Protein AF-A0A3R8MQJ1-F1 (afdb_monomer_lite)

Secondary structure (DSSP, 8-state):
--HHHHHHHHHHHHHHHHHHHT--TT-HHHHHHHHHHHHHHHHHHHHS-TTPPPPPEEEEEEEETTEEETTEE-HHHHHHHHHHHHHHHHHHHHHHHTTSTTPPPP-GGGEEEEEEEETTEEEEEEE---SS---SS--HHHHHHHHHHHHHHHHHS-STHHHHHHHTS-HHHHHHHHHHHHHHHHHTEEEEEEETTEEEE-S-HHHHHHHHHHHHHHHS--------S--SS--

Foldseek 3Di:
DAPVVLVVLVVLLVVLVVVLVVDDPVPVVSNVVSVVSNVVSVVVNVVDDPDDDHWWKKKKFKDFQQAPDLVAGPPVLQVQLVVLLLQLLQLLLQQVQVVDDPRDHDDSVQKDFDDFDSVRTTTMITGDDDPDRDPPDDDSSRVSLVLSLVLLQLLLDPDPVSLVSLVVGDPSSLVSVLSSLVSCLVSQMWIWMQTPNDIGIHPGSVSSVVSSVVSVVSPPPPPPDPPDPPDDPDD

Sequence (235 aa):
MSCEERLNLLSERALLQEMLAGLSADAWMSRLGFESRIRDIDEQLASMPENQPEPVRAILAFGGQPVVDESGMAADSGLKAMGCFVELVAAVGWSLASRAQGHPVWDPSQLLITGVVTEPFGFVMQERIPGSLPPEGESLVAMAMAHTQRLLEAVAGDSDTSAGVVSGFSPYVVEKLREFLSVLVGSGAVATLEYEGKHTGFESVVQVSRSLKRLTDLQMPREGSAVPLEARLSA

Radius of gyration: 25.35 Å; chains: 1; bounding box: 44×36×106 Å

Structure (mmCIF, N/CA/C/O backbone):
data_AF-A0A3R8MQJ1-F1
#
_entry.id   AF-A0A3R8MQJ1-F1
#
loop_
_atom_site.group_PDB
_atom_site.id
_atom_site.type_symbol
_atom_site.label_atom_id
_atom_site.label_alt_id
_atom_site.label_comp_id
_atom_site.label_asym_id
_atom_site.label_entity_id
_atom_site.label_seq_id
_atom_site.pdbx_PDB_ins_code
_atom_site.Cartn_x
_atom_site.Cartn_y
_atom_site.Cartn_z
_atom_site.occupancy
_atom_site.B_iso_or_equiv
_atom_site.auth_seq_id
_atom_site.auth_comp_id
_atom_site.auth_asym_id
_atom_site.auth_atom_id
_atom_site.pdbx_PDB_model_num
ATOM 1 N N . MET A 1 1 ? 12.912 7.750 -18.761 1.00 54.91 1 MET A N 1
ATOM 2 C CA . MET A 1 1 ? 12.579 6.593 -19.613 1.00 54.91 1 MET A CA 1
ATOM 3 C C . MET A 1 1 ? 12.446 5.374 -18.715 1.00 54.91 1 MET A C 1
ATOM 5 O O . MET A 1 1 ? 13.296 5.227 -17.842 1.00 54.91 1 MET A O 1
ATOM 9 N N . SER A 1 2 ? 11.358 4.609 -18.844 1.00 62.38 2 SER A N 1
ATOM 10 C CA . SER A 1 2 ? 10.889 3.595 -17.880 1.00 62.38 2 SER A CA 1
ATOM 11 C C . SER A 1 2 ? 11.581 2.226 -18.028 1.00 62.38 2 SER A C 1
ATOM 13 O O . SER A 1 2 ? 12.206 1.932 -19.047 1.00 62.38 2 SER A O 1
ATOM 15 N N . CYS A 1 3 ? 11.454 1.359 -17.013 1.00 68.25 3 CYS A N 1
ATOM 16 C CA . CYS A 1 3 ? 11.926 -0.035 -17.063 1.00 68.25 3 CYS A CA 1
ATOM 17 C C . CYS A 1 3 ? 11.259 -0.834 -18.205 1.00 68.25 3 CYS A C 1
ATOM 19 O O . CYS A 1 3 ? 11.912 -1.610 -18.901 1.00 68.25 3 CYS A O 1
ATOM 21 N N . GLU A 1 4 ? 9.976 -0.570 -18.461 1.00 72.00 4 GLU A N 1
ATOM 22 C CA . GLU A 1 4 ? 9.212 -1.164 -19.562 1.00 72.00 4 GLU A CA 1
ATOM 23 C C . GLU A 1 4 ? 9.776 -0.766 -20.937 1.00 72.00 4 GLU A C 1
ATOM 25 O O . GLU A 1 4 ? 9.954 -1.618 -21.806 1.00 72.00 4 GLU A O 1
ATOM 30 N N . GLU A 1 5 ? 10.159 0.503 -21.122 1.00 78.06 5 GLU A N 1
ATOM 31 C CA . GLU A 1 5 ? 10.830 0.964 -22.346 1.00 78.06 5 GLU A CA 1
ATOM 32 C C . GLU A 1 5 ? 12.169 0.243 -22.561 1.00 78.06 5 GLU A C 1
ATOM 34 O O . GLU A 1 5 ? 12.479 -0.160 -23.683 1.00 78.06 5 GLU A O 1
ATOM 39 N N . ARG A 1 6 ? 12.946 0.014 -21.492 1.00 80.31 6 ARG A N 1
ATOM 40 C CA . ARG A 1 6 ? 14.209 -0.739 -21.568 1.00 80.31 6 ARG A CA 1
ATOM 41 C C . ARG A 1 6 ? 13.980 -2.203 -21.960 1.00 80.31 6 ARG A C 1
ATOM 43 O O . ARG A 1 6 ? 14.704 -2.716 -22.810 1.00 80.31 6 ARG A O 1
ATOM 50 N N . LEU A 1 7 ? 12.976 -2.869 -21.384 1.00 81.38 7 LEU A N 1
ATOM 51 C CA . LEU A 1 7 ? 12.615 -4.254 -21.727 1.00 81.38 7 LEU A CA 1
ATOM 52 C C . LEU A 1 7 ? 12.152 -4.385 -23.183 1.00 81.38 7 LEU A C 1
ATOM 54 O O . LEU A 1 7 ? 12.547 -5.330 -23.872 1.00 81.38 7 LEU A O 1
ATOM 58 N N . ASN A 1 8 ? 11.377 -3.415 -23.669 1.00 86.75 8 ASN A N 1
ATOM 59 C CA . ASN A 1 8 ? 10.952 -3.362 -25.064 1.00 86.75 8 ASN A CA 1
ATOM 60 C C . ASN A 1 8 ? 12.149 -3.207 -26.010 1.00 86.75 8 ASN A C 1
ATOM 62 O O . ASN A 1 8 ? 12.257 -3.962 -26.973 1.00 86.75 8 ASN A O 1
ATOM 66 N N . LEU A 1 9 ? 13.091 -2.307 -25.701 1.00 91.12 9 LEU A N 1
ATOM 67 C CA . LEU A 1 9 ? 14.316 -2.123 -26.490 1.00 91.12 9 LEU A CA 1
ATOM 68 C C . LEU A 1 9 ? 15.207 -3.376 -26.497 1.00 91.12 9 LEU A C 1
ATOM 70 O O . LEU A 1 9 ? 15.737 -3.748 -27.543 1.00 91.12 9 LEU A O 1
ATOM 74 N N . LEU A 1 10 ? 15.352 -4.061 -25.358 1.00 88.75 10 LEU A N 1
ATOM 75 C CA . LEU A 1 10 ? 16.102 -5.321 -25.277 1.00 88.75 10 LEU A CA 1
ATOM 76 C C . LEU A 1 10 ? 15.443 -6.435 -26.102 1.00 88.75 10 LEU A C 1
ATOM 78 O O . LEU A 1 10 ? 16.138 -7.179 -26.795 1.00 88.75 10 LEU A O 1
ATOM 82 N N . SER A 1 11 ? 14.112 -6.518 -26.062 1.00 92.62 11 SER A N 1
ATOM 83 C CA . SER A 1 11 ? 13.335 -7.486 -26.844 1.00 92.62 11 SER A CA 1
ATOM 84 C C . SER A 1 11 ? 13.427 -7.199 -28.345 1.00 92.62 11 SER A C 1
ATOM 86 O O . SER A 1 11 ? 13.665 -8.111 -29.135 1.00 92.62 11 SER A O 1
ATOM 88 N N . GLU A 1 12 ? 13.316 -5.927 -28.743 1.00 95.38 12 GLU A N 1
ATOM 89 C CA . GLU A 1 12 ? 13.486 -5.492 -30.133 1.00 95.38 12 GLU A CA 1
ATOM 90 C C . GLU A 1 12 ? 14.895 -5.823 -30.644 1.00 95.38 12 GLU A C 1
ATOM 92 O O . GLU A 1 12 ? 15.048 -6.401 -31.719 1.00 95.38 12 GLU A O 1
ATOM 97 N N . ARG A 1 13 ? 15.934 -5.530 -29.852 1.00 94.94 13 ARG A N 1
ATOM 98 C CA . ARG A 1 13 ? 17.325 -5.854 -30.191 1.00 94.94 13 ARG A CA 1
ATOM 99 C C . ARG A 1 13 ? 17.534 -7.353 -30.392 1.00 94.94 13 ARG A C 1
ATOM 101 O O . ARG A 1 13 ? 18.178 -7.740 -31.365 1.00 94.94 13 ARG A O 1
ATOM 108 N N . ALA A 1 14 ? 16.996 -8.184 -29.499 1.00 93.44 14 ALA A N 1
ATOM 109 C CA . ALA A 1 14 ? 17.104 -9.638 -29.599 1.00 93.44 14 ALA A CA 1
ATOM 110 C C . ALA A 1 14 ? 16.437 -10.167 -30.880 1.00 93.44 14 ALA A C 1
ATOM 112 O O . ALA A 1 14 ? 17.050 -10.943 -31.614 1.00 93.44 14 ALA A O 1
ATOM 113 N N . LEU A 1 15 ? 15.234 -9.678 -31.196 1.00 95.25 15 LEU A N 1
ATOM 114 C CA . LEU A 1 15 ? 14.524 -10.026 -32.427 1.00 95.25 15 LEU A CA 1
ATOM 115 C C . LEU A 1 15 ? 15.321 -9.618 -33.674 1.00 95.25 15 LEU A C 1
ATOM 117 O O . LEU A 1 15 ? 15.486 -10.415 -34.594 1.00 95.25 15 LEU A O 1
ATOM 121 N N . LEU A 1 16 ? 15.855 -8.393 -33.708 1.00 94.69 16 LEU A N 1
ATOM 122 C CA . LEU A 1 16 ? 16.651 -7.912 -34.840 1.00 94.69 16 LEU A CA 1
ATOM 123 C C . LEU A 1 16 ? 17.935 -8.726 -35.025 1.00 94.69 16 LEU A C 1
ATOM 125 O O . LEU A 1 16 ? 18.311 -9.007 -36.160 1.00 94.69 16 LEU A O 1
ATOM 129 N N . GLN A 1 17 ? 18.586 -9.141 -33.936 1.00 94.56 17 GLN A N 1
ATOM 130 C CA . GLN A 1 17 ? 19.759 -10.018 -33.985 1.00 94.56 17 GLN A CA 1
ATOM 131 C C . GLN A 1 17 ? 19.419 -11.408 -34.538 1.00 94.56 17 GLN A C 1
ATOM 133 O O . GLN A 1 17 ? 20.171 -11.935 -35.360 1.00 94.56 17 GLN A O 1
ATOM 138 N N . GLU A 1 18 ? 18.278 -11.979 -34.146 1.00 94.75 18 GLU A N 1
ATOM 139 C CA . GLU A 1 18 ? 17.784 -13.251 -34.684 1.00 94.75 18 GLU A CA 1
ATOM 140 C C . GLU A 1 18 ? 17.470 -13.142 -36.183 1.00 94.75 18 GLU A C 1
ATOM 142 O O . GLU A 1 18 ? 17.933 -13.958 -36.985 1.00 94.75 18 GLU A O 1
ATOM 147 N N . MET A 1 19 ? 16.761 -12.085 -36.587 1.00 92.12 19 MET A N 1
ATOM 148 C CA . MET A 1 19 ? 16.469 -11.814 -37.995 1.00 92.12 19 MET A CA 1
ATOM 149 C C . MET A 1 19 ? 17.754 -11.677 -38.815 1.00 92.12 19 MET A C 1
ATOM 151 O O . MET A 1 19 ? 17.832 -12.210 -39.919 1.00 92.12 19 MET A O 1
ATOM 155 N N . LEU A 1 20 ? 18.777 -11.011 -38.270 1.00 92.69 20 LEU A N 1
ATOM 156 C CA . LEU A 1 20 ? 20.069 -10.819 -38.926 1.00 92.69 20 LEU A CA 1
ATOM 157 C C . LEU A 1 20 ? 20.834 -12.134 -39.107 1.00 92.69 20 LEU A C 1
ATOM 159 O O . LEU A 1 20 ? 21.437 -12.347 -40.160 1.00 92.69 20 LEU A O 1
ATOM 163 N N . ALA A 1 21 ? 20.763 -13.031 -38.120 1.00 91.81 21 ALA A N 1
ATOM 164 C CA . ALA A 1 21 ? 21.338 -14.371 -38.205 1.00 91.81 21 ALA A CA 1
ATOM 165 C C . ALA A 1 21 ? 20.651 -15.241 -39.275 1.00 91.81 21 ALA A C 1
ATOM 167 O O . ALA A 1 21 ? 21.303 -16.083 -39.891 1.00 91.81 21 ALA A O 1
ATOM 168 N N . GLY A 1 22 ? 19.357 -15.014 -39.526 1.00 88.94 22 GLY A N 1
ATOM 169 C CA . GLY A 1 22 ? 18.575 -15.706 -40.555 1.00 88.94 22 GLY A CA 1
ATOM 170 C C . GLY A 1 22 ? 18.697 -15.135 -41.975 1.00 88.94 22 GLY A C 1
ATOM 171 O O . GLY A 1 22 ? 18.150 -15.721 -42.912 1.00 88.94 22 GLY A O 1
ATOM 172 N N . LEU A 1 23 ? 19.386 -14.003 -42.175 1.00 90.38 23 LEU A N 1
ATOM 173 C CA . LEU A 1 23 ? 19.498 -13.374 -43.494 1.00 90.38 23 LEU A CA 1
ATOM 174 C C . LEU A 1 23 ? 20.458 -14.127 -44.426 1.00 90.38 23 LEU A C 1
ATOM 176 O O . LEU A 1 23 ? 21.608 -14.410 -44.089 1.00 90.38 23 LEU A O 1
ATOM 180 N N . SER A 1 24 ? 20.012 -14.333 -45.668 1.00 88.94 24 SER A N 1
ATOM 181 C CA . SER A 1 24 ? 20.888 -14.757 -46.766 1.00 88.94 24 SER A CA 1
ATOM 182 C C . SER A 1 24 ? 21.955 -13.697 -47.088 1.00 88.94 24 SER A C 1
ATOM 184 O O . SER A 1 24 ? 21.790 -12.510 -46.792 1.00 88.94 24 SER A O 1
ATOM 186 N N . ALA A 1 25 ? 23.055 -14.118 -47.719 1.00 78.94 25 ALA A N 1
ATOM 187 C CA . ALA A 1 25 ? 24.165 -13.230 -48.080 1.00 78.94 25 ALA A CA 1
ATOM 188 C C . ALA A 1 25 ? 23.754 -12.098 -49.044 1.00 78.94 25 ALA A C 1
ATOM 190 O O . ALA A 1 25 ? 24.332 -11.013 -49.003 1.00 78.94 25 ALA A O 1
ATOM 191 N N . ASP A 1 26 ? 22.718 -12.324 -49.853 1.00 87.06 26 ASP A N 1
ATOM 192 C CA . ASP A 1 26 ? 22.281 -11.401 -50.904 1.00 87.06 26 ASP A CA 1
ATOM 193 C C . ASP A 1 26 ? 21.372 -10.280 -50.362 1.00 87.06 26 ASP A C 1
ATOM 195 O O . ASP A 1 26 ? 21.155 -9.260 -51.020 1.00 87.06 26 ASP A O 1
ATOM 199 N N . ALA A 1 27 ? 20.874 -10.422 -49.128 1.00 89.12 27 ALA A N 1
ATOM 200 C CA . ALA A 1 27 ? 19.993 -9.466 -48.456 1.00 89.12 27 ALA A CA 1
ATOM 201 C C . ALA A 1 27 ? 20.763 -8.304 -47.791 1.00 89.12 27 ALA A C 1
ATOM 203 O O . ALA A 1 27 ? 20.506 -7.931 -46.642 1.00 89.12 27 ALA A O 1
ATOM 204 N N . TRP A 1 28 ? 21.724 -7.720 -48.511 1.00 85.69 28 TRP A N 1
ATOM 205 C CA . TRP A 1 28 ? 22.644 -6.707 -47.980 1.00 85.69 28 TRP A CA 1
ATOM 206 C C . TRP A 1 28 ? 21.934 -5.432 -47.488 1.00 85.69 28 TRP A C 1
ATOM 208 O O . TRP A 1 28 ? 22.341 -4.860 -46.480 1.00 85.69 28 TRP A O 1
ATOM 218 N N . MET A 1 29 ? 20.840 -5.014 -48.141 1.00 86.44 29 MET A N 1
ATOM 219 C CA . MET A 1 29 ? 20.045 -3.849 -47.715 1.00 86.44 29 MET A CA 1
ATOM 220 C C . MET A 1 29 ? 19.332 -4.093 -46.381 1.00 86.44 29 MET A C 1
ATOM 222 O O . MET A 1 29 ? 19.349 -3.231 -45.506 1.00 86.44 29 MET A O 1
ATOM 226 N N . SER A 1 30 ? 18.737 -5.277 -46.201 1.00 88.19 30 SER A N 1
ATOM 227 C CA . SER A 1 30 ? 18.075 -5.660 -44.948 1.00 88.19 30 SER A CA 1
ATOM 228 C C . SER A 1 30 ? 19.077 -5.762 -43.804 1.00 88.19 30 SER A C 1
ATOM 230 O O . SER A 1 30 ? 18.807 -5.274 -42.711 1.00 88.19 30 SER A O 1
ATOM 232 N N . ARG A 1 31 ? 20.264 -6.320 -44.078 1.00 92.00 31 ARG A N 1
ATOM 233 C CA . ARG A 1 31 ? 21.368 -6.377 -43.114 1.00 92.00 31 ARG A CA 1
ATOM 234 C C . ARG A 1 31 ? 21.772 -4.981 -42.645 1.00 92.00 31 ARG A C 1
ATOM 236 O O . ARG A 1 31 ? 21.779 -4.735 -41.446 1.00 92.00 31 ARG A O 1
ATOM 243 N N . LEU A 1 32 ? 22.026 -4.061 -43.580 1.00 91.00 32 LEU A N 1
ATOM 244 C CA . LEU A 1 32 ? 22.405 -2.683 -43.258 1.00 91.00 32 LEU A CA 1
ATOM 245 C C . LEU A 1 32 ? 21.331 -1.971 -42.416 1.00 91.00 32 LEU A C 1
ATOM 247 O O . LEU A 1 32 ? 21.660 -1.255 -41.471 1.00 91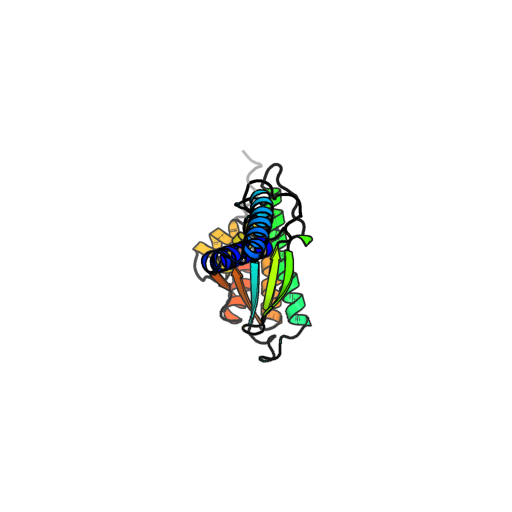.00 32 LEU A O 1
ATOM 251 N N . GLY A 1 33 ? 20.051 -2.189 -42.735 1.00 93.19 33 GLY A N 1
ATOM 252 C CA . GLY A 1 33 ? 18.929 -1.638 -41.973 1.00 93.19 33 GLY A CA 1
ATOM 253 C C . GLY A 1 33 ? 18.864 -2.167 -40.537 1.00 93.19 33 GLY A C 1
ATOM 254 O O . GLY A 1 33 ? 18.758 -1.376 -39.599 1.00 93.19 33 GLY A O 1
ATOM 255 N N . PHE A 1 34 ? 18.980 -3.485 -40.351 1.00 93.94 34 PHE A N 1
ATOM 256 C CA . PHE A 1 34 ? 18.963 -4.101 -39.020 1.00 93.94 34 PHE A CA 1
ATOM 257 C C . PHE A 1 34 ? 20.182 -3.702 -38.183 1.00 93.94 34 PHE A C 1
ATOM 259 O O . PHE A 1 34 ? 20.016 -3.348 -37.021 1.00 93.94 34 PHE A O 1
ATOM 266 N N . GLU A 1 35 ? 21.384 -3.669 -38.766 1.00 94.12 35 GLU A N 1
ATOM 267 C CA . GLU A 1 35 ? 22.597 -3.197 -38.078 1.00 94.12 35 GLU A CA 1
ATOM 268 C C . GLU A 1 35 ? 22.471 -1.732 -37.649 1.00 94.12 35 GLU A C 1
ATOM 270 O O . GLU A 1 35 ? 22.876 -1.375 -36.543 1.00 94.12 35 GLU A O 1
ATOM 275 N N . SER A 1 36 ? 21.883 -0.876 -38.495 1.00 95.69 36 SER A N 1
ATOM 276 C CA . SER A 1 36 ? 21.640 0.522 -38.132 1.00 95.69 36 SER A CA 1
ATOM 277 C C . SER A 1 36 ? 20.687 0.633 -36.951 1.00 95.69 36 SER A C 1
ATOM 279 O O . SER A 1 36 ? 21.007 1.318 -35.987 1.00 95.69 36 S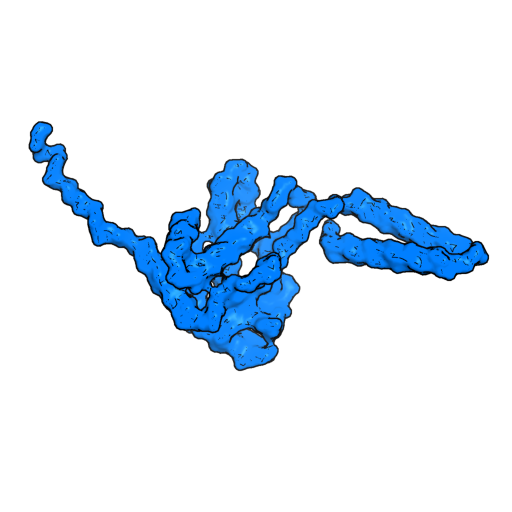ER A O 1
ATOM 281 N N . ARG A 1 37 ? 19.559 -0.085 -36.984 1.00 96.12 37 ARG A N 1
ATOM 282 C CA . ARG A 1 37 ? 18.587 -0.048 -35.888 1.00 96.12 37 ARG A CA 1
ATOM 283 C C . ARG A 1 37 ? 19.163 -0.615 -34.591 1.00 96.12 37 ARG A C 1
ATOM 285 O O . ARG A 1 37 ? 18.906 -0.057 -33.531 1.00 96.12 37 ARG A O 1
ATOM 292 N N . ILE A 1 38 ? 19.966 -1.679 -34.664 1.00 95.62 38 ILE A N 1
ATOM 293 C CA . ILE A 1 38 ? 20.667 -2.231 -33.497 1.00 95.62 38 ILE A CA 1
ATOM 294 C C . ILE A 1 38 ? 21.608 -1.185 -32.892 1.00 95.62 38 ILE A C 1
ATOM 296 O O . ILE A 1 38 ? 21.594 -1.023 -31.678 1.00 95.62 38 ILE A O 1
ATOM 300 N N . ARG A 1 39 ? 22.363 -0.431 -33.707 1.00 95.75 39 ARG A N 1
ATOM 301 C CA . ARG A 1 39 ? 23.199 0.671 -33.198 1.00 95.75 39 ARG A CA 1
ATOM 302 C C . ARG A 1 39 ? 22.374 1.759 -32.518 1.00 95.75 39 ARG A C 1
ATOM 304 O O . ARG A 1 39 ? 22.728 2.159 -31.417 1.00 95.75 39 ARG A O 1
ATOM 311 N N . ASP A 1 40 ? 21.264 2.181 -33.121 1.00 94.31 40 ASP A N 1
ATOM 312 C CA . ASP A 1 40 ? 20.386 3.192 -32.519 1.00 94.31 40 ASP A CA 1
ATOM 313 C C . ASP A 1 40 ? 19.820 2.712 -31.170 1.00 94.31 40 ASP A C 1
ATOM 315 O O . ASP A 1 40 ? 19.664 3.500 -30.235 1.00 94.31 40 ASP A O 1
ATOM 319 N N . ILE A 1 41 ? 19.482 1.422 -31.064 1.00 93.12 41 ILE A N 1
ATOM 320 C CA . ILE A 1 41 ? 19.021 0.805 -29.814 1.00 93.12 41 ILE A CA 1
ATOM 321 C C . ILE A 1 41 ? 20.166 0.721 -28.800 1.00 93.12 41 ILE A C 1
ATOM 323 O O . ILE A 1 41 ? 19.950 1.036 -27.635 1.00 93.12 41 ILE A O 1
ATOM 327 N N . ASP A 1 42 ? 21.373 0.335 -29.217 1.00 91.56 42 ASP A N 1
ATOM 328 C CA . ASP A 1 42 ? 22.549 0.265 -28.344 1.00 91.56 42 ASP A CA 1
ATOM 329 C C . ASP A 1 42 ? 22.907 1.652 -27.780 1.00 91.56 42 ASP A C 1
ATOM 331 O O . ASP A 1 42 ? 23.182 1.774 -26.588 1.00 91.56 42 ASP A O 1
ATOM 335 N N . GLU A 1 43 ? 22.827 2.713 -28.588 1.00 91.38 43 GLU A N 1
ATOM 336 C CA . GLU A 1 43 ? 23.015 4.099 -28.136 1.00 91.38 43 GLU A CA 1
ATOM 337 C C . GLU A 1 43 ? 21.934 4.526 -27.131 1.00 91.38 43 GLU A C 1
ATOM 339 O O . GLU A 1 43 ? 22.243 5.113 -26.090 1.00 91.38 43 GLU A O 1
ATOM 344 N N . GLN A 1 44 ? 20.669 4.173 -27.387 1.00 87.56 44 GLN A N 1
ATOM 345 C CA . GLN A 1 44 ? 19.571 4.419 -26.448 1.00 87.56 44 GLN A CA 1
ATOM 346 C C . GLN A 1 44 ? 19.774 3.662 -25.130 1.00 87.56 44 GLN A C 1
ATOM 348 O O . GLN A 1 44 ? 19.676 4.263 -24.061 1.00 87.56 44 GLN A O 1
ATOM 353 N N . LEU A 1 45 ? 20.123 2.375 -25.185 1.00 83.88 45 LEU A N 1
ATOM 354 C CA . LEU A 1 45 ? 20.377 1.540 -24.010 1.00 83.88 45 LEU A CA 1
ATOM 355 C C . LEU A 1 45 ? 21.608 1.995 -23.216 1.00 83.88 45 LEU A C 1
ATOM 357 O O . LEU A 1 45 ? 21.590 1.883 -21.992 1.00 83.88 45 LEU A O 1
ATOM 361 N N . ALA A 1 46 ? 22.641 2.524 -23.880 1.00 82.56 46 ALA A N 1
ATOM 362 C CA . ALA A 1 46 ? 23.831 3.091 -23.243 1.00 82.56 46 ALA A CA 1
ATOM 363 C C . ALA A 1 46 ? 23.556 4.451 -22.580 1.00 82.56 46 ALA A C 1
ATOM 365 O O . ALA A 1 46 ? 24.179 4.793 -21.577 1.00 82.56 46 ALA A O 1
ATOM 366 N N . SER A 1 47 ? 22.604 5.223 -23.114 1.00 79.19 47 SER A N 1
ATOM 367 C CA . SER A 1 47 ? 22.114 6.455 -22.480 1.00 79.19 47 SER A CA 1
ATOM 368 C C . SER A 1 47 ? 21.168 6.191 -21.299 1.00 79.19 47 SER A C 1
ATOM 370 O O . SER A 1 47 ? 20.895 7.093 -20.504 1.00 79.19 47 SER A O 1
ATOM 372 N N . MET A 1 48 ? 20.675 4.955 -21.162 1.00 71.44 48 MET A N 1
ATOM 373 C CA . MET A 1 48 ? 19.857 4.525 -20.036 1.00 71.44 48 MET A CA 1
ATOM 374 C C . MET A 1 48 ? 20.747 4.065 -18.871 1.00 71.44 48 MET A C 1
ATOM 376 O O . MET A 1 48 ? 21.581 3.180 -19.061 1.00 71.44 48 MET A O 1
ATOM 380 N N . PRO A 1 49 ? 20.538 4.574 -17.643 1.00 61.44 49 PRO A N 1
ATOM 381 C CA . PRO A 1 49 ? 21.210 4.031 -16.471 1.00 61.44 49 PRO A CA 1
ATOM 382 C C . PRO A 1 49 ? 20.865 2.542 -16.317 1.00 61.44 49 PRO A C 1
ATOM 384 O O . PRO A 1 49 ? 19.691 2.180 -16.261 1.00 61.44 49 PRO A O 1
ATOM 387 N N . GLU A 1 50 ? 21.891 1.687 -16.261 1.00 55.53 50 GLU A N 1
ATOM 388 C CA . GLU A 1 50 ? 21.770 0.222 -16.146 1.00 55.53 50 GLU A CA 1
ATOM 389 C C . GLU A 1 50 ? 21.022 -0.234 -14.885 1.00 55.53 50 GLU A C 1
ATOM 391 O O . GLU A 1 50 ? 20.426 -1.306 -14.889 1.00 55.53 50 GLU A O 1
ATOM 396 N N . ASN A 1 51 ? 21.002 0.609 -13.850 1.00 52.59 51 ASN A N 1
ATOM 397 C CA . ASN A 1 51 ? 20.389 0.351 -12.551 1.00 52.59 51 ASN A CA 1
ATOM 398 C C . ASN A 1 51 ? 19.392 1.460 -12.204 1.00 52.59 51 ASN A C 1
ATOM 400 O O . ASN A 1 51 ? 19.607 2.224 -11.263 1.00 52.59 51 ASN A O 1
ATOM 404 N N . GLN A 1 52 ? 18.311 1.590 -12.972 1.00 53.34 52 GLN A N 1
ATOM 405 C CA . GLN A 1 52 ? 17.151 2.281 -12.415 1.00 53.34 52 GLN A CA 1
ATOM 406 C C . GLN A 1 52 ? 16.521 1.339 -11.387 1.00 53.34 52 GLN A C 1
ATOM 408 O O . GLN A 1 52 ? 16.158 0.224 -11.772 1.00 53.34 52 GLN A O 1
ATOM 413 N N . PRO A 1 53 ? 16.420 1.733 -10.104 1.00 56.25 53 PRO A N 1
ATOM 414 C CA . PRO A 1 53 ? 15.646 0.955 -9.152 1.00 56.25 53 PRO A CA 1
ATOM 415 C C . PRO A 1 53 ? 14.238 0.782 -9.719 1.00 56.25 53 PRO A C 1
ATOM 417 O O . PRO A 1 53 ? 13.663 1.720 -10.282 1.00 56.25 53 PRO A O 1
ATOM 420 N N . GLU A 1 54 ? 13.724 -0.442 -9.641 1.00 63.00 54 GLU A N 1
ATOM 421 C CA . GLU A 1 54 ? 12.375 -0.726 -10.102 1.00 63.00 54 GLU A CA 1
ATOM 422 C C . GLU A 1 54 ? 11.410 0.178 -9.316 1.00 63.00 54 GLU A C 1
ATOM 424 O O . GLU A 1 54 ? 11.532 0.259 -8.089 1.00 63.00 54 GLU A O 1
ATOM 429 N N . PRO A 1 55 ? 10.507 0.921 -9.988 1.00 71.31 55 PRO A N 1
ATOM 430 C CA . PRO A 1 55 ? 9.549 1.757 -9.280 1.00 71.31 55 PRO A CA 1
ATOM 431 C C . PRO A 1 55 ? 8.779 0.898 -8.291 1.00 71.31 55 PRO A C 1
ATOM 433 O O . PRO A 1 55 ? 8.354 -0.208 -8.637 1.00 71.31 55 PRO A O 1
ATOM 436 N N . VAL A 1 56 ? 8.530 1.435 -7.095 1.00 84.25 56 VAL A N 1
ATOM 437 C CA . VAL A 1 56 ? 7.633 0.785 -6.135 1.00 84.25 56 VAL A CA 1
ATOM 438 C C . VAL A 1 56 ? 6.349 0.421 -6.855 1.00 84.25 56 VAL A C 1
ATOM 440 O O . VAL A 1 56 ? 5.688 1.287 -7.426 1.00 84.25 56 VAL A O 1
ATOM 443 N N . ARG A 1 57 ? 5.988 -0.858 -6.803 1.00 90.62 57 ARG A N 1
ATOM 444 C CA . ARG A 1 57 ? 4.696 -1.362 -7.248 1.00 90.62 57 ARG A CA 1
ATOM 445 C C . ARG A 1 57 ? 4.076 -2.138 -6.102 1.00 90.62 57 ARG A C 1
ATOM 447 O O . ARG A 1 57 ? 4.657 -3.106 -5.623 1.00 90.62 57 ARG A O 1
ATOM 454 N N . ALA A 1 58 ? 2.895 -1.712 -5.679 1.00 92.94 58 ALA A N 1
ATOM 455 C CA . ALA A 1 58 ? 2.154 -2.352 -4.605 1.00 92.94 58 ALA A CA 1
ATOM 456 C C . ALA A 1 58 ? 0.693 -2.544 -5.008 1.00 92.94 58 ALA A C 1
ATOM 458 O O . ALA A 1 58 ? 0.133 -1.734 -5.748 1.00 92.94 58 ALA A O 1
ATOM 459 N N . ILE A 1 59 ? 0.068 -3.604 -4.505 1.00 94.75 59 ILE A N 1
ATOM 460 C CA . ILE A 1 59 ? -1.364 -3.845 -4.676 1.00 94.75 59 ILE A CA 1
ATOM 461 C C . ILE A 1 59 ? -2.004 -3.821 -3.297 1.00 94.75 59 ILE A C 1
ATOM 463 O O . ILE A 1 59 ? -1.599 -4.566 -2.409 1.00 94.75 59 ILE A O 1
ATOM 467 N N . LEU A 1 60 ? -3.010 -2.968 -3.114 1.00 95.44 60 LEU A N 1
ATOM 468 C CA . LEU A 1 60 ? -3.876 -3.027 -1.942 1.00 95.44 60 LEU A CA 1
ATOM 469 C C . LEU A 1 60 ? -5.178 -3.709 -2.346 1.00 95.44 60 LEU A C 1
ATOM 471 O O . LEU A 1 60 ? -6.013 -3.111 -3.028 1.00 95.44 60 LEU A O 1
ATOM 475 N N . ALA A 1 61 ? -5.315 -4.963 -1.938 1.00 93.81 61 ALA A N 1
ATOM 476 C CA . ALA A 1 61 ? -6.496 -5.776 -2.155 1.00 93.81 61 ALA A CA 1
ATOM 477 C C . ALA A 1 61 ? -7.439 -5.700 -0.954 1.00 93.81 61 ALA A C 1
ATOM 479 O O . ALA A 1 61 ? -7.002 -5.620 0.196 1.00 93.81 61 ALA A O 1
ATOM 480 N N . PHE A 1 62 ? -8.734 -5.763 -1.231 1.00 92.94 62 PHE A N 1
ATOM 481 C CA . PHE A 1 62 ? -9.799 -5.745 -0.245 1.00 92.94 62 PHE A CA 1
ATOM 482 C C . PHE A 1 62 ? -10.617 -7.031 -0.311 1.00 92.94 62 PHE A C 1
ATOM 484 O O . PHE A 1 62 ? -10.799 -7.633 -1.367 1.00 92.94 62 PHE A O 1
ATOM 491 N N . GLY A 1 63 ? -11.139 -7.427 0.843 1.00 89.19 63 GLY A N 1
ATOM 492 C CA . GLY A 1 63 ? -12.092 -8.521 0.977 1.00 89.19 63 GLY A CA 1
ATOM 493 C C . GLY A 1 63 ? -13.178 -8.189 1.995 1.00 89.19 63 GLY A C 1
ATOM 494 O O . GLY A 1 63 ? -13.123 -7.163 2.677 1.00 89.19 63 GLY A O 1
ATOM 495 N N . GLY A 1 64 ? -14.154 -9.083 2.133 1.00 87.12 64 GLY A N 1
ATOM 496 C CA . GLY A 1 64 ? -15.280 -8.914 3.052 1.00 87.12 64 GLY A CA 1
ATOM 497 C C . GLY A 1 64 ? -16.451 -8.152 2.431 1.00 87.12 64 GLY A C 1
ATOM 498 O O . GLY A 1 64 ? -16.625 -8.149 1.219 1.00 87.12 64 GLY A O 1
ATOM 499 N N . GLN A 1 65 ? -17.252 -7.502 3.278 1.00 83.69 65 GLN A N 1
ATOM 500 C CA . GLN A 1 65 ? -18.518 -6.864 2.894 1.00 83.69 65 GLN A CA 1
ATOM 501 C C . GLN A 1 65 ? -18.447 -5.788 1.796 1.00 83.69 65 GLN A C 1
ATOM 503 O O . GLN A 1 65 ? -19.412 -5.705 1.038 1.00 83.69 65 GLN A O 1
ATOM 508 N N . PRO A 1 66 ? -17.397 -4.945 1.668 1.00 82.62 66 PRO A N 1
ATOM 509 C CA . PRO A 1 66 ? -17.418 -3.923 0.623 1.00 82.62 66 PRO A CA 1
ATOM 510 C C . PRO A 1 66 ? -17.258 -4.519 -0.779 1.00 82.62 66 PRO A C 1
ATOM 512 O O . PRO A 1 66 ? -17.606 -3.849 -1.748 1.00 82.62 66 PRO A O 1
ATOM 515 N N . VAL A 1 67 ? -16.741 -5.746 -0.902 1.00 81.69 67 VAL A N 1
ATOM 516 C CA . VAL A 1 67 ? -16.679 -6.473 -2.173 1.00 81.69 67 VAL A CA 1
ATOM 517 C C . VAL A 1 67 ? -18.044 -7.120 -2.389 1.00 81.69 67 VAL A C 1
ATOM 519 O O . VAL A 1 67 ? -18.439 -8.009 -1.638 1.00 81.69 67 VAL A O 1
ATOM 522 N N . VAL A 1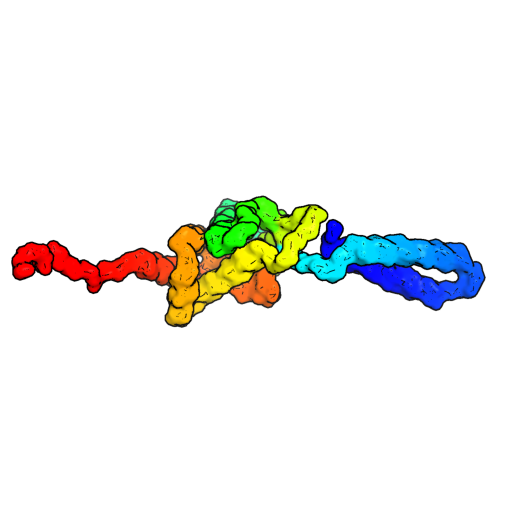 68 ? -18.794 -6.612 -3.368 1.00 75.00 68 VAL A N 1
ATOM 523 C CA . VAL A 1 68 ? -20.194 -7.001 -3.594 1.00 75.00 68 VAL A CA 1
ATOM 524 C C . VAL A 1 68 ? -20.263 -8.357 -4.302 1.00 75.00 68 VAL A C 1
ATOM 526 O O . VAL A 1 68 ? -21.109 -9.182 -3.963 1.00 75.00 68 VAL A O 1
ATOM 529 N N . ASP A 1 69 ? -19.357 -8.581 -5.254 1.00 69.00 69 ASP A N 1
ATOM 530 C CA . ASP A 1 69 ? -19.192 -9.786 -6.072 1.00 69.00 69 ASP A CA 1
ATOM 531 C C . ASP A 1 69 ? -17.907 -9.665 -6.932 1.00 69.00 69 ASP A C 1
ATOM 533 O O . ASP A 1 69 ? -17.087 -8.768 -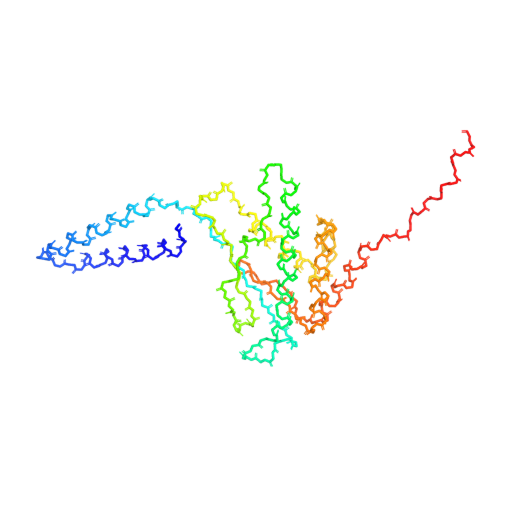6.723 1.00 69.00 69 ASP A O 1
ATOM 537 N N . GLU A 1 70 ? -17.735 -10.547 -7.924 1.00 67.81 70 GLU A N 1
ATOM 538 C CA . GLU A 1 70 ? -16.661 -10.469 -8.934 1.00 67.81 70 GLU A CA 1
ATOM 539 C C . GLU A 1 70 ? -16.737 -9.198 -9.809 1.00 67.81 70 GLU A C 1
ATOM 541 O O . GLU A 1 70 ? -15.774 -8.853 -10.496 1.00 67.81 70 GLU A O 1
ATOM 546 N N . SER A 1 71 ? -17.869 -8.485 -9.789 1.00 70.56 71 SER A N 1
ATOM 547 C CA . SER A 1 71 ? -18.111 -7.288 -10.595 1.00 70.56 71 SER A CA 1
ATOM 548 C C . SER A 1 71 ? -17.520 -6.030 -9.959 1.00 70.56 71 SER A C 1
ATOM 550 O O . SER A 1 71 ? -17.227 -5.072 -10.681 1.00 70.56 71 SER A O 1
ATOM 552 N N . GLY A 1 72 ? -17.337 -5.993 -8.631 1.00 79.56 72 GLY A N 1
ATOM 553 C CA . GLY A 1 72 ? -16.622 -4.888 -8.002 1.00 79.56 72 GLY A CA 1
ATOM 554 C C . GLY A 1 72 ? -16.813 -4.660 -6.503 1.00 79.56 72 GLY A C 1
ATOM 555 O O . GLY A 1 72 ? -17.385 -5.456 -5.758 1.00 79.56 72 GLY A O 1
ATOM 556 N N . MET A 1 73 ? -16.312 -3.504 -6.063 1.00 86.00 73 MET A N 1
ATOM 557 C CA . MET A 1 73 ? -16.380 -3.024 -4.683 1.00 86.00 73 MET A CA 1
ATOM 558 C C . MET A 1 73 ? -17.242 -1.762 -4.574 1.00 86.00 73 MET A C 1
ATOM 560 O O . MET A 1 73 ? -17.236 -0.907 -5.462 1.00 86.00 73 MET A O 1
ATOM 564 N N . ALA A 1 74 ? -17.934 -1.609 -3.444 1.00 88.75 74 ALA A N 1
ATOM 565 C CA . ALA A 1 74 ? -18.620 -0.379 -3.072 1.00 88.75 74 ALA A CA 1
ATOM 566 C C . ALA A 1 74 ? -17.644 0.814 -3.095 1.00 88.75 74 ALA A C 1
ATOM 568 O O . ALA A 1 74 ? -16.652 0.852 -2.360 1.00 88.75 74 ALA A O 1
ATOM 569 N N . ALA A 1 75 ? -17.917 1.784 -3.972 1.00 86.38 75 ALA A N 1
ATOM 570 C CA . ALA A 1 75 ? -16.982 2.863 -4.289 1.00 86.38 75 ALA A CA 1
ATOM 571 C C . ALA A 1 75 ? -16.652 3.749 -3.080 1.00 86.38 75 ALA A C 1
ATOM 573 O O . ALA A 1 75 ? -15.506 4.152 -2.901 1.00 86.38 75 ALA A O 1
ATOM 574 N N . ASP A 1 76 ? -17.636 4.030 -2.230 1.00 88.31 76 ASP A N 1
ATOM 575 C CA . ASP A 1 76 ? -17.468 4.828 -1.018 1.00 88.31 76 ASP A CA 1
ATOM 576 C C . ASP A 1 76 ? -16.510 4.164 -0.020 1.00 88.31 76 ASP A C 1
ATOM 578 O O . ASP A 1 76 ? -15.576 4.796 0.476 1.00 88.31 76 ASP A O 1
ATOM 582 N N . SER A 1 77 ? -16.698 2.868 0.219 1.00 87.00 77 SER A N 1
ATOM 583 C CA . SER A 1 77 ? -15.881 2.058 1.116 1.00 87.00 77 SER A CA 1
ATOM 584 C C . SER A 1 77 ? -14.466 1.909 0.570 1.00 87.00 77 SER A C 1
ATOM 586 O O . SER A 1 77 ? -13.494 2.109 1.300 1.00 87.00 77 SER A O 1
ATOM 588 N N . GLY A 1 78 ? -14.353 1.630 -0.728 1.00 88.00 78 GLY A N 1
ATOM 589 C CA . GLY A 1 78 ? -13.084 1.461 -1.412 1.00 88.00 78 GLY A CA 1
ATOM 590 C C . GLY A 1 78 ? -12.215 2.705 -1.432 1.00 88.00 78 GLY A C 1
ATOM 591 O O . GLY A 1 78 ? -11.054 2.660 -1.029 1.00 88.00 78 GLY A O 1
ATOM 592 N N . LEU A 1 79 ? -12.786 3.828 -1.868 1.00 90.06 79 LEU A N 1
ATOM 593 C CA . LEU A 1 79 ? -12.075 5.103 -1.928 1.00 90.06 79 LEU A CA 1
ATOM 594 C C . LEU A 1 79 ? -11.689 5.592 -0.532 1.00 90.06 79 LEU A C 1
ATOM 596 O O . LEU A 1 79 ? -10.586 6.103 -0.352 1.00 90.06 79 LEU A O 1
ATOM 600 N N . LYS A 1 80 ? -12.556 5.398 0.470 1.00 93.44 80 LYS A N 1
ATOM 601 C CA . LYS A 1 80 ? -12.253 5.768 1.855 1.00 93.44 80 LYS A CA 1
ATOM 602 C C . LYS A 1 80 ? -11.117 4.927 2.434 1.00 93.44 80 LYS A C 1
ATOM 604 O O . LYS A 1 80 ? -10.193 5.482 3.021 1.00 93.44 80 LYS A O 1
ATOM 609 N N . ALA A 1 81 ? -11.166 3.606 2.262 1.00 93.38 81 ALA A N 1
ATOM 610 C CA . ALA A 1 81 ? -10.125 2.712 2.760 1.00 93.38 81 ALA A CA 1
ATOM 611 C C . ALA A 1 81 ? -8.782 2.966 2.061 1.00 93.38 81 ALA A C 1
ATOM 613 O O . ALA A 1 81 ? -7.752 3.047 2.730 1.00 93.38 81 ALA A O 1
ATOM 614 N N . MET A 1 82 ? -8.801 3.174 0.740 1.00 92.75 82 MET A N 1
ATOM 615 C CA . MET A 1 82 ? -7.621 3.575 -0.026 1.00 92.75 82 MET A CA 1
ATOM 616 C C . MET A 1 82 ? -7.057 4.917 0.459 1.00 92.75 82 MET A C 1
ATOM 618 O O . MET A 1 82 ? -5.860 5.020 0.709 1.00 92.75 82 MET A O 1
ATOM 622 N N . GLY A 1 83 ? -7.903 5.931 0.654 1.00 93.06 83 GLY A N 1
ATOM 623 C CA . GLY A 1 83 ? -7.477 7.235 1.167 1.00 93.06 83 GLY A CA 1
ATOM 624 C C . GLY A 1 83 ? -6.760 7.122 2.513 1.00 93.06 83 GLY A C 1
ATOM 625 O O . GLY A 1 83 ? -5.637 7.599 2.653 1.00 93.06 83 GLY A O 1
ATOM 626 N N . CYS A 1 84 ? -7.349 6.401 3.474 1.00 95.12 84 CYS A N 1
ATOM 627 C CA . CYS A 1 84 ? -6.711 6.157 4.770 1.00 95.12 84 CYS A CA 1
ATOM 628 C C . CYS A 1 84 ? -5.397 5.368 4.651 1.00 95.12 84 CYS A C 1
ATOM 630 O O . CYS A 1 84 ? -4.462 5.625 5.408 1.00 95.12 84 CYS A O 1
ATOM 632 N N . PHE A 1 85 ? -5.298 4.428 3.707 1.00 95.50 85 PHE A N 1
ATOM 633 C CA . PHE A 1 85 ? -4.050 3.709 3.459 1.00 95.50 85 PHE A CA 1
ATOM 634 C C . PHE A 1 85 ? -2.954 4.632 2.909 1.00 95.50 85 PHE A C 1
ATOM 636 O O . PHE A 1 85 ? -1.834 4.622 3.416 1.00 95.50 85 PHE A O 1
ATOM 643 N N . VAL A 1 86 ? -3.266 5.472 1.918 1.00 93.56 86 VAL A N 1
ATOM 644 C CA . VAL A 1 86 ? -2.310 6.447 1.365 1.00 93.56 86 VAL A CA 1
ATOM 645 C C . VAL A 1 86 ? -1.858 7.435 2.441 1.00 93.56 86 VAL A C 1
ATOM 647 O O . VAL A 1 86 ? -0.669 7.737 2.536 1.00 93.56 86 VAL A O 1
ATOM 650 N N . GLU A 1 87 ? -2.769 7.891 3.305 1.00 93.69 87 GLU A N 1
ATOM 651 C CA . GLU A 1 87 ? -2.425 8.735 4.455 1.00 93.69 87 GLU A CA 1
ATOM 652 C C . GLU A 1 87 ? -1.503 8.028 5.458 1.00 93.69 87 GLU A C 1
ATOM 654 O O . GLU A 1 87 ? -0.595 8.662 6.000 1.00 93.69 87 GLU A O 1
ATOM 659 N N . LEU A 1 88 ? -1.691 6.725 5.686 1.00 95.38 88 LEU A N 1
ATOM 660 C CA . LEU A 1 88 ? -0.802 5.919 6.523 1.00 95.38 88 LEU A CA 1
ATOM 661 C C . LEU A 1 88 ? 0.601 5.804 5.912 1.00 95.38 88 LEU A C 1
ATOM 663 O O . LEU A 1 88 ? 1.583 6.071 6.606 1.00 95.38 88 LEU A O 1
ATOM 667 N N . VAL A 1 89 ? 0.711 5.462 4.623 1.00 93.69 89 VAL A N 1
ATOM 668 C CA . VAL A 1 89 ? 2.012 5.407 3.929 1.00 93.69 89 VAL A CA 1
ATOM 669 C C . VAL A 1 89 ? 2.698 6.770 3.999 1.00 93.69 89 VAL A C 1
ATOM 671 O O . VAL A 1 89 ? 3.886 6.853 4.308 1.00 93.69 89 VAL A O 1
ATOM 674 N N . ALA A 1 90 ? 1.943 7.850 3.797 1.00 91.19 90 ALA A N 1
ATOM 675 C CA . ALA A 1 90 ? 2.465 9.201 3.897 1.00 91.19 90 ALA A CA 1
ATOM 676 C C . ALA A 1 90 ? 2.936 9.542 5.321 1.00 91.19 90 ALA A C 1
ATOM 678 O O . ALA A 1 90 ? 4.022 10.091 5.486 1.00 91.19 90 ALA A O 1
ATOM 679 N N . ALA A 1 91 ? 2.192 9.155 6.365 1.00 91.94 91 ALA A N 1
ATOM 680 C CA . ALA A 1 91 ? 2.614 9.289 7.764 1.00 91.94 91 ALA A CA 1
ATOM 681 C C . ALA A 1 91 ? 3.948 8.598 8.045 1.00 91.94 91 ALA A C 1
ATOM 683 O O . ALA A 1 91 ? 4.822 9.179 8.698 1.00 91.94 91 ALA A O 1
ATOM 684 N N . VAL A 1 92 ? 4.127 7.385 7.522 1.00 92.25 92 VAL A N 1
ATOM 685 C CA . VAL A 1 92 ? 5.398 6.662 7.609 1.00 92.25 92 VAL A CA 1
ATOM 686 C C . VAL A 1 92 ? 6.489 7.420 6.853 1.00 92.25 92 VAL A C 1
ATOM 688 O O . VAL A 1 92 ? 7.554 7.668 7.419 1.00 92.25 92 VAL A O 1
ATOM 691 N N . GLY A 1 93 ? 6.209 7.863 5.627 1.00 89.81 93 GLY A N 1
ATOM 692 C CA . GLY A 1 93 ? 7.117 8.650 4.796 1.00 89.81 93 GLY A CA 1
ATOM 693 C C . GLY A 1 93 ? 7.597 9.940 5.465 1.00 89.81 93 GLY A C 1
ATOM 694 O O . GLY A 1 93 ? 8.802 10.170 5.563 1.00 89.81 93 GLY A O 1
ATOM 695 N N . TRP A 1 94 ? 6.685 10.745 6.020 1.00 88.69 94 TRP A N 1
ATOM 696 C CA . TRP A 1 94 ? 7.025 11.937 6.805 1.00 88.69 94 TRP A CA 1
ATOM 697 C C . TRP A 1 94 ? 7.868 11.589 8.033 1.00 88.69 94 TRP A C 1
ATOM 699 O O . TRP A 1 94 ? 8.842 12.283 8.315 1.00 88.69 94 TRP A O 1
ATOM 709 N N . SER A 1 95 ? 7.537 10.505 8.745 1.00 88.75 95 SER A N 1
ATOM 710 C CA . SER A 1 95 ? 8.301 10.068 9.919 1.00 88.75 95 SER A CA 1
ATOM 711 C C . SER A 1 95 ? 9.714 9.586 9.576 1.00 88.75 95 SER A C 1
ATOM 713 O O . SER A 1 95 ? 10.597 9.670 10.431 1.00 88.75 95 SER A O 1
ATOM 715 N N . LEU A 1 96 ? 9.931 9.039 8.378 1.00 86.50 96 LEU A N 1
ATOM 716 C CA . LEU A 1 96 ? 11.253 8.655 7.881 1.00 86.50 96 LEU A CA 1
ATOM 717 C C . LEU A 1 96 ? 12.035 9.894 7.435 1.00 86.50 96 LEU A C 1
ATOM 719 O O . LEU A 1 96 ? 13.160 10.103 7.891 1.00 86.50 96 LEU A O 1
ATOM 723 N N . ALA A 1 97 ? 11.409 10.759 6.632 1.00 83.19 97 ALA A N 1
ATOM 724 C CA . ALA A 1 97 ? 12.007 12.003 6.156 1.00 83.19 97 ALA A CA 1
ATOM 725 C C . ALA A 1 97 ? 12.443 12.913 7.313 1.00 83.19 97 ALA A C 1
ATOM 727 O O . ALA A 1 97 ? 13.542 13.456 7.288 1.00 83.19 97 ALA A O 1
ATOM 728 N N . SER A 1 98 ? 11.637 13.027 8.376 1.00 79.50 98 SER A N 1
ATOM 729 C CA . SER A 1 98 ? 11.961 13.871 9.533 1.00 79.50 98 SER A CA 1
ATOM 730 C C . SER A 1 98 ? 13.164 13.378 10.345 1.00 79.50 98 SER A C 1
ATOM 732 O O . SER A 1 98 ? 13.732 14.143 11.122 1.00 79.50 98 SER A O 1
ATOM 734 N N . ARG A 1 99 ? 13.523 12.093 10.235 1.00 72.38 99 ARG A N 1
ATOM 735 C CA . ARG A 1 99 ? 14.657 11.481 10.952 1.00 72.38 99 ARG A CA 1
ATOM 736 C C . ARG A 1 99 ? 15.959 11.561 10.157 1.00 72.38 99 ARG A C 1
ATOM 738 O O . ARG A 1 99 ? 17.033 11.439 10.742 1.00 72.38 99 ARG A O 1
ATOM 745 N N . ALA A 1 100 ? 15.871 11.753 8.848 1.00 66.25 100 ALA A N 1
ATOM 746 C CA . ALA A 1 100 ? 17.021 11.772 7.967 1.00 66.25 100 ALA A CA 1
ATOM 747 C C . ALA A 1 100 ? 17.519 13.217 7.777 1.00 66.25 100 ALA A C 1
ATOM 749 O O . ALA A 1 100 ? 16.815 14.084 7.262 1.00 66.25 100 ALA A O 1
ATOM 750 N N . GLN A 1 101 ? 18.746 13.499 8.226 1.00 57.09 101 GLN A N 1
ATOM 751 C CA . GLN A 1 101 ? 19.357 14.821 8.059 1.00 57.09 101 GLN A CA 1
ATOM 752 C C . GLN A 1 101 ? 19.596 15.090 6.565 1.00 57.09 101 GLN A C 1
ATOM 754 O O . GLN A 1 101 ? 20.401 14.408 5.939 1.00 57.09 101 GLN A O 1
ATOM 759 N N . GLY A 1 102 ? 18.894 16.074 5.995 1.00 54.25 102 GLY A N 1
ATOM 760 C CA . GLY A 1 102 ? 19.059 16.481 4.592 1.00 54.25 102 GLY A CA 1
ATOM 761 C C . GLY A 1 102 ? 18.307 15.637 3.553 1.00 54.25 102 GLY A C 1
ATOM 762 O O . GLY A 1 102 ? 18.573 15.784 2.364 1.00 54.25 102 GLY A O 1
ATOM 763 N N . HIS A 1 103 ? 17.380 14.769 3.967 1.00 53.59 103 HIS A N 1
ATOM 764 C CA . HIS A 1 103 ? 16.600 13.928 3.049 1.00 53.59 103 HIS A CA 1
ATOM 765 C C . HIS A 1 103 ? 15.407 14.693 2.437 1.00 53.59 103 HIS A C 1
ATOM 767 O O . HIS A 1 103 ? 14.882 15.606 3.083 1.00 53.59 103 HIS A O 1
ATOM 773 N N . PRO A 1 104 ? 14.952 14.351 1.213 1.00 57.66 104 PRO A N 1
ATOM 774 C CA . PRO A 1 104 ? 13.793 14.976 0.579 1.00 57.66 104 PRO A CA 1
ATOM 775 C C . PRO A 1 104 ? 12.536 14.967 1.458 1.00 57.66 104 PRO A C 1
ATOM 777 O O . PRO A 1 104 ? 12.240 13.994 2.155 1.00 57.66 104 PRO A O 1
ATOM 780 N N . VAL A 1 105 ? 11.780 16.065 1.374 1.00 66.88 105 VAL A N 1
ATOM 781 C CA . VAL A 1 105 ? 10.430 16.185 1.934 1.00 66.88 105 VAL A CA 1
ATOM 782 C C . VAL A 1 105 ? 9.542 15.138 1.266 1.00 66.88 105 VAL A C 1
ATOM 784 O O . VAL A 1 105 ? 9.552 15.010 0.042 1.00 66.88 105 VAL A O 1
ATOM 787 N N . TRP A 1 106 ? 8.773 14.395 2.063 1.00 73.94 106 TRP A N 1
ATOM 788 C CA . TRP A 1 106 ? 7.761 13.493 1.521 1.00 73.94 106 TRP A CA 1
ATOM 789 C C . TRP A 1 106 ? 6.730 14.281 0.708 1.00 73.94 106 TRP A C 1
ATOM 791 O O . TRP A 1 106 ? 6.107 15.211 1.230 1.00 73.94 106 TRP A O 1
ATOM 801 N N . ASP A 1 107 ? 6.528 13.875 -0.543 1.00 74.75 107 ASP A N 1
ATOM 802 C CA . ASP A 1 107 ? 5.473 14.389 -1.407 1.00 74.75 107 ASP A CA 1
ATOM 803 C C . ASP A 1 1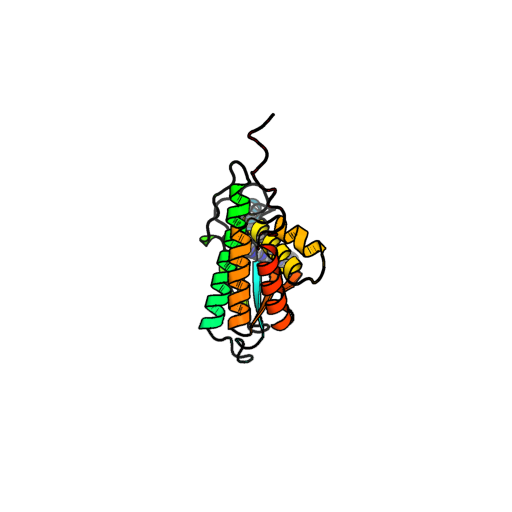07 ? 4.420 13.286 -1.629 1.00 74.75 107 ASP A C 1
ATOM 805 O O . ASP A 1 107 ? 4.723 12.267 -2.251 1.00 74.75 107 ASP A O 1
ATOM 809 N N . PRO A 1 108 ? 3.173 13.475 -1.159 1.00 66.88 108 PRO A N 1
ATOM 810 C CA . PRO A 1 108 ? 2.080 12.531 -1.383 1.00 66.88 108 PRO A CA 1
ATOM 811 C C . PRO A 1 108 ? 1.812 12.223 -2.863 1.00 66.88 108 PRO A C 1
ATOM 813 O O . PRO A 1 108 ? 1.264 11.168 -3.168 1.00 66.88 108 PRO A O 1
ATOM 816 N N . SER A 1 109 ? 2.203 13.110 -3.789 1.00 69.94 109 SER A N 1
ATOM 817 C CA . SER A 1 109 ? 2.041 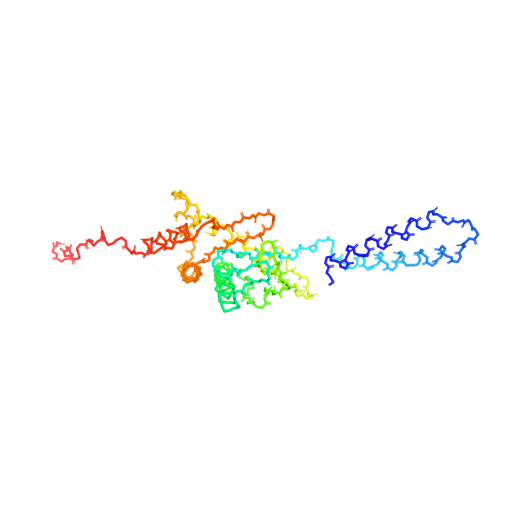12.906 -5.234 1.00 69.94 109 SER A CA 1
ATOM 818 C C . SER A 1 109 ? 3.024 11.890 -5.838 1.00 69.94 109 SER A C 1
ATOM 820 O O . SER A 1 109 ? 2.945 11.578 -7.030 1.00 69.94 109 SER A O 1
ATOM 822 N N . GLN A 1 110 ? 3.933 11.350 -5.017 1.00 81.25 110 GLN A N 1
ATOM 823 C CA . GLN A 1 110 ? 4.877 10.309 -5.410 1.00 81.25 110 GLN A CA 1
ATOM 824 C C . GLN A 1 110 ? 4.235 8.924 -5.541 1.00 81.25 110 GLN A C 1
ATOM 826 O O . GLN A 1 110 ? 4.843 8.069 -6.168 1.00 81.25 110 GLN A O 1
ATOM 831 N N . LEU A 1 111 ? 3.033 8.681 -5.006 1.00 87.50 111 LEU A N 1
ATOM 832 C CA . LEU A 1 111 ? 2.331 7.402 -5.157 1.00 87.50 111 LEU A CA 1
ATOM 833 C C . LEU A 1 111 ? 1.092 7.580 -6.045 1.00 87.50 111 LEU A C 1
ATOM 835 O O . LEU A 1 111 ? 0.140 8.269 -5.683 1.00 87.50 111 LEU A O 1
ATOM 839 N N . LEU A 1 112 ? 1.110 6.965 -7.224 1.00 89.00 112 LEU A N 1
ATOM 840 C CA . LEU A 1 112 ? 0.048 7.031 -8.225 1.00 89.00 112 LEU A CA 1
ATOM 841 C C . LEU A 1 112 ? -0.818 5.777 -8.158 1.00 89.00 112 LEU A C 1
ATOM 843 O O . LEU A 1 112 ? -0.288 4.675 -8.082 1.00 89.00 112 LEU A O 1
ATOM 847 N N . ILE A 1 113 ? -2.138 5.924 -8.272 1.00 89.62 113 ILE A N 1
ATOM 848 C CA . ILE A 1 113 ? -3.026 4.791 -8.560 1.00 89.62 113 ILE A CA 1
ATOM 849 C C . ILE A 1 113 ? -3.009 4.575 -10.074 1.00 89.62 113 ILE A C 1
ATOM 851 O O . ILE A 1 113 ? -3.440 5.452 -10.822 1.00 89.62 113 ILE A O 1
ATOM 855 N N . THR A 1 114 ? -2.501 3.431 -10.530 1.00 89.38 114 THR A N 1
ATOM 856 C CA . THR A 1 114 ? -2.307 3.138 -11.963 1.00 89.38 114 THR A CA 1
ATOM 857 C C . THR A 1 114 ? -3.206 2.030 -12.492 1.00 89.38 114 THR A C 1
ATOM 859 O O . THR A 1 114 ? -3.250 1.796 -13.698 1.00 89.38 114 THR A O 1
ATOM 862 N N . GLY A 1 115 ? -3.975 1.377 -11.623 1.00 88.62 115 GLY A N 1
ATOM 863 C CA . GLY A 1 115 ? -4.913 0.353 -12.054 1.00 88.62 115 GLY A CA 1
ATOM 864 C C . GLY A 1 115 ? -5.823 -0.158 -10.951 1.00 88.62 115 GLY A C 1
ATOM 865 O O . GLY A 1 115 ? -5.702 0.208 -9.780 1.00 88.62 115 GLY A O 1
ATOM 866 N N . VAL A 1 116 ? -6.725 -1.042 -11.363 1.00 89.31 116 VAL A N 1
ATOM 867 C CA . VAL A 1 116 ? -7.633 -1.806 -10.509 1.00 89.31 116 VAL A CA 1
ATOM 868 C C . VAL A 1 116 ? -7.411 -3.284 -10.821 1.00 89.31 116 VAL A C 1
ATOM 870 O O . VAL A 1 116 ? -7.282 -3.654 -11.987 1.00 89.31 116 VAL A O 1
ATOM 873 N N . VAL A 1 117 ? -7.341 -4.113 -9.785 1.00 87.12 117 VAL A N 1
ATOM 874 C CA . VAL A 1 117 ? -7.350 -5.579 -9.884 1.00 87.12 117 VAL A CA 1
ATOM 875 C C . VAL A 1 117 ? -8.744 -6.040 -9.482 1.00 87.12 117 VAL A C 1
ATOM 877 O O . VAL A 1 117 ? -9.322 -5.459 -8.569 1.00 87.12 117 VAL A O 1
ATOM 880 N N . THR A 1 118 ? -9.313 -7.032 -10.163 1.00 83.38 118 THR A N 1
ATOM 881 C CA . THR A 1 118 ? -10.663 -7.543 -9.862 1.00 83.38 118 THR A CA 1
ATOM 882 C C . THR A 1 118 ? -10.648 -8.817 -9.024 1.00 83.38 118 THR A C 1
ATOM 884 O O . THR A 1 118 ? -11.645 -9.119 -8.377 1.00 83.38 118 THR A O 1
ATOM 887 N N . GLU A 1 119 ? -9.521 -9.532 -8.970 1.00 79.75 119 GLU A N 1
ATOM 888 C CA . GLU A 1 119 ? -9.404 -10.795 -8.243 1.00 79.75 119 GLU A CA 1
ATOM 889 C C . GLU A 1 119 ? -8.009 -10.959 -7.599 1.00 79.75 119 GLU A C 1
ATOM 891 O O . GLU A 1 119 ? -7.042 -11.271 -8.297 1.00 79.75 119 GLU A O 1
ATOM 896 N N . PRO A 1 120 ? -7.874 -10.738 -6.276 1.00 80.56 120 PRO A N 1
ATOM 897 C CA . PRO A 1 120 ? -8.845 -10.078 -5.394 1.00 80.56 120 PRO A CA 1
ATOM 898 C C . PRO A 1 120 ? -9.064 -8.602 -5.779 1.00 80.56 120 PRO A C 1
ATOM 900 O O . PRO A 1 120 ? -8.166 -7.957 -6.325 1.00 80.56 120 PRO A O 1
ATOM 903 N N . PHE A 1 121 ? -10.251 -8.053 -5.487 1.00 88.62 121 PHE A N 1
ATOM 904 C CA . PHE A 1 121 ? -10.564 -6.670 -5.857 1.00 88.62 121 PHE A CA 1
ATOM 905 C C . PHE A 1 121 ? -9.651 -5.681 -5.123 1.00 88.62 121 PHE A C 1
ATOM 907 O O . PHE A 1 121 ? -9.552 -5.708 -3.897 1.00 88.62 121 PHE A O 1
ATOM 914 N N . GLY A 1 122 ? -8.996 -4.776 -5.843 1.00 91.06 122 GLY A N 1
ATOM 915 C CA . GLY A 1 122 ? -8.003 -3.886 -5.259 1.00 91.06 122 GLY A CA 1
ATOM 916 C C . GLY A 1 122 ? -7.488 -2.833 -6.219 1.00 91.06 122 GLY A C 1
ATOM 917 O O . GLY A 1 122 ? -7.933 -2.722 -7.357 1.00 91.06 122 GLY A O 1
ATOM 918 N N . PHE A 1 123 ? -6.513 -2.062 -5.762 1.00 93.12 123 PHE A N 1
ATOM 919 C CA . PHE A 1 123 ? -5.895 -1.012 -6.564 1.00 93.12 123 PHE A CA 1
ATOM 920 C C . PHE A 1 123 ? -4.397 -1.238 -6.683 1.00 93.12 123 PHE A C 1
ATOM 922 O O . PHE A 1 123 ? -3.729 -1.600 -5.711 1.00 93.12 123 PHE A O 1
ATOM 929 N N . VAL A 1 124 ? -3.876 -0.963 -7.874 1.00 93.12 124 VAL A N 1
ATOM 930 C CA . VAL A 1 124 ? -2.443 -0.954 -8.151 1.00 93.12 124 VAL A CA 1
ATOM 931 C C . VAL A 1 124 ? -1.918 0.448 -7.894 1.00 93.12 124 VAL A C 1
ATOM 933 O O . VAL A 1 124 ? -2.429 1.423 -8.449 1.00 93.12 124 VAL A O 1
ATOM 936 N N . MET A 1 125 ? -0.890 0.534 -7.061 1.00 93.31 125 MET A N 1
ATOM 937 C CA . MET A 1 125 ? -0.158 1.757 -6.778 1.00 93.31 125 MET A CA 1
ATOM 938 C C . MET A 1 125 ? 1.256 1.649 -7.334 1.00 93.31 125 MET A C 1
ATOM 940 O O . MET A 1 125 ? 1.904 0.609 -7.190 1.00 93.31 125 MET A O 1
ATOM 944 N N . GLN A 1 126 ? 1.734 2.728 -7.945 1.00 90.00 126 GLN A N 1
ATOM 945 C CA . GLN A 1 126 ? 3.090 2.832 -8.460 1.00 90.00 126 GLN A CA 1
ATOM 946 C C . GLN A 1 126 ? 3.752 4.137 -8.044 1.00 90.00 126 GLN A C 1
ATOM 948 O O . GLN A 1 126 ? 3.115 5.189 -8.003 1.00 90.00 126 GLN A O 1
ATOM 953 N N . GLU A 1 127 ? 5.046 4.077 -7.758 1.00 87.31 127 GLU A N 1
ATOM 954 C CA . GLU A 1 127 ? 5.836 5.278 -7.537 1.00 87.31 127 GLU A CA 1
ATOM 955 C C . GLU A 1 127 ? 5.968 6.104 -8.821 1.00 87.31 127 GLU A C 1
ATOM 957 O O . GLU A 1 127 ? 6.301 5.607 -9.900 1.00 87.31 127 GLU A O 1
ATOM 962 N N . ARG A 1 128 ? 5.756 7.411 -8.684 1.00 82.69 128 ARG A N 1
ATOM 963 C CA . ARG A 1 128 ? 6.095 8.400 -9.692 1.00 82.69 128 ARG A CA 1
ATOM 964 C C . ARG A 1 128 ? 7.606 8.601 -9.693 1.00 82.69 128 ARG A C 1
ATOM 966 O O . ARG A 1 128 ? 8.129 9.360 -8.883 1.00 82.69 128 ARG A O 1
ATOM 973 N N . ILE A 1 129 ? 8.291 8.008 -10.664 1.00 71.31 129 ILE A N 1
ATOM 974 C CA . ILE A 1 129 ? 9.702 8.312 -10.914 1.00 71.31 129 ILE A CA 1
ATOM 975 C C . ILE A 1 129 ? 9.788 9.699 -11.583 1.00 71.31 129 ILE A C 1
ATOM 977 O O . ILE A 1 129 ? 9.275 9.870 -12.696 1.00 71.31 129 ILE A O 1
ATOM 981 N N . PRO A 1 130 ? 10.396 10.722 -10.950 1.00 61.34 130 PRO A N 1
ATOM 982 C CA . PRO A 1 130 ? 10.671 11.981 -11.633 1.00 61.34 130 PRO A CA 1
ATOM 983 C C . PRO A 1 130 ? 11.664 11.744 -12.782 1.00 61.34 130 PRO A C 1
ATOM 985 O O . PRO A 1 130 ? 12.546 10.901 -12.694 1.00 61.34 130 PRO A O 1
ATOM 988 N N . GLY A 1 131 ? 11.540 12.493 -13.881 1.00 49.53 131 GLY A N 1
ATOM 989 C CA . GLY A 1 131 ? 12.391 12.308 -15.069 1.00 49.53 131 GLY A CA 1
ATOM 990 C C . GLY A 1 131 ? 13.891 12.574 -14.853 1.00 49.53 131 GLY A C 1
ATOM 991 O O . GLY A 1 131 ? 14.690 12.262 -15.733 1.00 49.53 131 GLY A O 1
ATOM 992 N N . SER A 1 132 ? 14.279 13.143 -13.709 1.00 51.28 132 SER A N 1
ATOM 993 C CA . SER A 1 132 ? 15.667 13.262 -13.253 1.00 51.28 132 SER A CA 1
ATOM 994 C C . SER A 1 132 ? 16.064 12.018 -12.459 1.00 51.28 132 SER A C 1
ATOM 996 O O . SER A 1 132 ? 15.270 11.590 -11.623 1.00 51.28 132 SER A O 1
ATOM 998 N N . LEU A 1 133 ? 17.278 11.488 -12.681 1.00 48.09 133 LEU A N 1
ATOM 999 C CA . LEU A 1 133 ? 17.806 10.326 -11.952 1.00 48.09 133 LEU A CA 1
ATOM 1000 C C . LEU A 1 133 ? 17.437 10.404 -10.458 1.00 48.09 133 LEU A C 1
ATOM 1002 O O . LEU A 1 133 ? 17.698 11.446 -9.843 1.00 48.09 133 LEU A O 1
ATOM 1006 N N . PRO A 1 134 ? 16.851 9.342 -9.874 1.00 52.12 134 PRO A N 1
ATOM 1007 C CA . PRO A 1 134 ? 16.699 9.290 -8.433 1.00 52.12 134 PRO A CA 1
ATOM 1008 C C . PRO A 1 134 ? 18.087 9.438 -7.786 1.00 52.12 134 PRO A C 1
ATOM 1010 O O . PRO A 1 134 ? 19.079 8.973 -8.359 1.00 52.12 134 PRO A O 1
ATOM 1013 N N . PRO A 1 135 ? 18.190 10.121 -6.634 1.00 53.12 135 PRO A N 1
ATOM 1014 C CA . PRO A 1 135 ? 19.438 10.157 -5.882 1.00 53.12 135 PRO A CA 1
ATOM 1015 C C . PRO A 1 135 ? 19.913 8.723 -5.606 1.00 53.12 135 PRO A C 1
ATOM 1017 O O . PRO A 1 135 ? 19.089 7.825 -5.438 1.00 53.12 135 PRO A O 1
ATOM 1020 N N . GLU A 1 136 ? 21.230 8.503 -5.575 1.00 52.75 136 GLU A N 1
ATOM 1021 C CA . GLU A 1 136 ? 21.805 7.208 -5.193 1.00 52.75 136 GLU A CA 1
ATOM 1022 C C . GLU A 1 136 ? 21.218 6.760 -3.842 1.00 52.75 136 GLU A C 1
ATOM 1024 O O . GLU A 1 136 ? 21.412 7.428 -2.826 1.00 52.75 136 GLU A O 1
ATOM 1029 N N . GLY A 1 137 ? 20.467 5.655 -3.833 1.00 61.78 137 GLY A N 1
ATOM 1030 C CA . GLY A 1 137 ? 19.814 5.135 -2.632 1.00 61.78 137 GLY A CA 1
ATOM 1031 C C . GLY A 1 137 ? 18.458 4.481 -2.896 1.00 61.78 137 GLY A C 1
ATOM 1032 O O . GLY A 1 137 ? 17.926 4.513 -4.004 1.00 61.78 137 GLY A O 1
ATOM 1033 N N . GLU A 1 138 ? 17.906 3.862 -1.854 1.00 71.62 138 GLU A N 1
ATOM 1034 C CA . GLU A 1 138 ? 16.539 3.339 -1.856 1.00 71.62 138 GLU A CA 1
ATOM 1035 C C . GLU A 1 138 ? 15.537 4.506 -1.878 1.00 71.62 138 GLU A C 1
ATOM 1037 O O . GLU A 1 138 ? 15.716 5.503 -1.172 1.00 71.62 138 GLU A O 1
ATOM 1042 N N . SER A 1 139 ? 14.476 4.398 -2.685 1.00 80.31 139 SER A N 1
ATOM 1043 C CA . SER A 1 139 ? 13.432 5.426 -2.736 1.00 80.31 139 SER A CA 1
ATOM 1044 C C . SER A 1 139 ? 12.790 5.637 -1.359 1.00 80.31 139 SER A C 1
ATOM 1046 O O . SER A 1 139 ? 12.522 4.687 -0.620 1.00 80.31 139 SER A O 1
ATOM 1048 N N . LEU A 1 140 ? 12.453 6.891 -1.030 1.00 82.38 140 LEU A N 1
ATOM 1049 C CA . LEU A 1 140 ? 11.658 7.194 0.161 1.00 82.38 140 LEU A CA 1
ATOM 1050 C C . LEU A 1 140 ? 10.292 6.496 0.126 1.00 82.38 140 LEU A C 1
ATOM 1052 O O . LEU A 1 140 ? 9.809 6.068 1.174 1.00 82.38 140 LEU A O 1
ATOM 1056 N N . VAL A 1 141 ? 9.692 6.347 -1.060 1.00 87.50 141 VAL A N 1
ATOM 1057 C CA . VAL A 1 141 ? 8.439 5.604 -1.254 1.00 87.50 141 VAL A CA 1
ATOM 1058 C C . VAL A 1 141 ? 8.658 4.121 -0.982 1.00 87.50 141 VAL A C 1
ATOM 1060 O O . VAL A 1 141 ? 7.841 3.517 -0.290 1.00 87.50 141 VAL A O 1
ATOM 1063 N N . ALA A 1 142 ? 9.773 3.550 -1.448 1.00 87.69 142 ALA A N 1
ATOM 1064 C CA . ALA A 1 142 ? 10.111 2.145 -1.208 1.00 87.69 142 ALA A CA 1
ATOM 1065 C C . ALA A 1 142 ? 10.294 1.873 0.289 1.00 87.69 142 ALA A C 1
ATOM 1067 O O . ALA A 1 142 ? 9.638 0.989 0.848 1.00 87.69 142 ALA A O 1
ATOM 1068 N N . MET A 1 143 ? 11.068 2.722 0.973 1.00 88.19 143 MET A N 1
ATOM 1069 C CA . MET A 1 143 ? 11.233 2.650 2.423 1.00 88.19 143 MET A CA 1
ATOM 1070 C C . MET A 1 143 ? 9.893 2.808 3.155 1.00 88.19 143 MET A C 1
ATOM 1072 O O . MET A 1 143 ? 9.589 2.033 4.064 1.00 88.19 143 MET A O 1
ATOM 1076 N N . ALA A 1 144 ? 9.059 3.779 2.767 1.00 91.50 144 ALA A N 1
ATOM 1077 C CA . ALA A 1 144 ? 7.757 3.994 3.394 1.00 91.50 144 ALA A CA 1
ATOM 1078 C C . ALA A 1 144 ? 6.818 2.794 3.200 1.00 91.50 144 ALA A C 1
ATOM 1080 O O . ALA A 1 144 ? 6.157 2.375 4.155 1.00 91.50 144 ALA A O 1
ATOM 1081 N N . MET A 1 145 ? 6.796 2.199 2.006 1.00 92.75 145 MET A N 1
ATOM 1082 C CA . MET A 1 145 ? 5.993 1.016 1.705 1.00 92.75 145 MET A CA 1
ATOM 1083 C C . MET A 1 145 ? 6.470 -0.198 2.507 1.00 92.75 145 MET A C 1
ATOM 1085 O O . MET A 1 145 ? 5.669 -0.828 3.197 1.00 92.75 145 MET A O 1
ATOM 1089 N N . ALA A 1 146 ? 7.780 -0.465 2.528 1.00 92.06 146 ALA A N 1
ATOM 1090 C CA . ALA A 1 146 ? 8.369 -1.559 3.300 1.00 92.06 146 ALA A CA 1
ATOM 1091 C C . ALA A 1 146 ? 8.108 -1.416 4.811 1.00 92.06 146 ALA A C 1
ATOM 1093 O O . ALA A 1 146 ? 7.812 -2.391 5.505 1.00 92.06 146 ALA A O 1
ATOM 1094 N N . HIS A 1 147 ? 8.198 -0.195 5.346 1.00 92.62 147 HIS A N 1
ATOM 1095 C CA . HIS A 1 147 ? 7.879 0.082 6.747 1.00 92.62 147 HIS A CA 1
ATOM 1096 C C . HIS A 1 147 ? 6.379 -0.052 7.041 1.00 92.62 147 HIS A C 1
ATOM 1098 O O . HIS A 1 147 ? 6.020 -0.564 8.101 1.00 92.62 147 HIS A O 1
ATOM 1104 N N . THR A 1 148 ? 5.511 0.357 6.111 1.00 94.56 148 THR A N 1
ATOM 1105 C CA . THR A 1 148 ? 4.056 0.181 6.232 1.00 94.56 148 THR A CA 1
ATOM 1106 C C . THR A 1 148 ? 3.684 -1.300 6.219 1.00 94.56 148 THR A C 1
ATOM 1108 O O . THR A 1 148 ? 2.914 -1.740 7.069 1.00 94.56 148 THR A O 1
ATOM 1111 N N . GLN A 1 149 ? 4.285 -2.096 5.331 1.00 94.25 149 GLN A N 1
ATOM 1112 C CA . GLN A 1 149 ? 4.100 -3.547 5.291 1.00 94.25 149 GLN A CA 1
ATOM 1113 C C . GLN A 1 149 ? 4.513 -4.199 6.616 1.00 94.25 149 GLN A C 1
ATOM 1115 O O . GLN A 1 149 ? 3.718 -4.923 7.209 1.00 94.25 149 GLN A O 1
ATOM 1120 N N . ARG A 1 150 ? 5.699 -3.869 7.146 1.00 92.19 150 ARG A N 1
ATOM 1121 C CA . ARG A 1 150 ? 6.158 -4.359 8.461 1.00 92.19 150 ARG A CA 1
ATOM 1122 C C . ARG A 1 150 ? 5.218 -3.969 9.603 1.00 92.19 150 ARG A C 1
ATOM 1124 O O . ARG A 1 150 ? 5.007 -4.751 10.528 1.00 92.19 150 ARG A O 1
ATOM 1131 N N . LEU A 1 151 ? 4.657 -2.762 9.555 1.00 92.19 151 LEU A N 1
ATOM 1132 C CA . LEU A 1 151 ? 3.696 -2.292 10.549 1.00 92.19 151 LEU A CA 1
ATOM 1133 C C . LEU A 1 151 ? 2.380 -3.081 10.479 1.00 92.19 151 LEU A C 1
ATOM 1135 O O . LEU A 1 151 ? 1.871 -3.503 11.518 1.00 92.19 151 LEU A O 1
ATOM 1139 N N . LEU A 1 152 ? 1.855 -3.319 9.273 1.00 92.81 152 LEU A N 1
ATOM 1140 C CA . LEU A 1 152 ? 0.668 -4.152 9.069 1.00 92.81 152 LEU A CA 1
ATOM 1141 C C . LEU A 1 152 ? 0.909 -5.593 9.524 1.00 92.81 152 LEU A C 1
ATOM 1143 O O . LEU A 1 152 ? 0.054 -6.154 10.202 1.00 92.81 152 LEU A O 1
ATOM 1147 N N . GLU A 1 153 ? 2.075 -6.166 9.219 1.00 91.31 153 GLU A N 1
ATOM 1148 C CA . GLU A 1 153 ? 2.457 -7.521 9.633 1.00 91.31 153 GLU A CA 1
ATOM 1149 C C . GLU A 1 153 ? 2.484 -7.656 11.155 1.00 91.31 153 GLU A C 1
ATOM 1151 O O . GLU A 1 153 ? 1.847 -8.547 11.719 1.00 91.31 153 GLU A O 1
ATOM 1156 N N . ALA A 1 154 ? 3.160 -6.724 11.833 1.00 89.25 154 ALA A N 1
ATOM 1157 C CA . ALA A 1 154 ? 3.218 -6.701 13.287 1.00 89.25 154 ALA A CA 1
ATOM 1158 C C . ALA A 1 154 ? 1.808 -6.649 13.883 1.00 89.25 154 ALA A C 1
ATOM 1160 O O . ALA A 1 154 ? 1.468 -7.410 14.786 1.00 89.25 154 ALA A O 1
ATOM 1161 N N . VAL A 1 155 ? 0.956 -5.780 13.355 1.00 89.38 155 VAL A N 1
ATOM 1162 C CA . VAL A 1 155 ? -0.373 -5.545 13.917 1.00 89.38 155 VAL A CA 1
ATOM 1163 C C . VAL A 1 155 ? -1.356 -6.659 13.556 1.00 89.38 155 VAL A C 1
ATOM 1165 O O . VAL A 1 155 ? -2.278 -6.917 14.330 1.00 89.38 155 VAL A O 1
ATOM 1168 N N . ALA A 1 156 ? -1.175 -7.351 12.434 1.00 87.69 156 ALA A N 1
ATOM 1169 C CA . ALA A 1 156 ? -1.925 -8.557 12.095 1.00 87.69 156 ALA A CA 1
ATOM 1170 C C . ALA A 1 156 ? -1.508 -9.755 12.969 1.00 87.69 156 ALA A C 1
ATOM 1172 O O . ALA A 1 156 ? -2.361 -10.564 13.343 1.00 87.69 156 ALA A O 1
ATOM 1173 N N . GLY A 1 157 ? -0.229 -9.839 13.348 1.00 81.38 157 GLY A N 1
ATOM 1174 C CA . GLY A 1 157 ? 0.310 -10.876 14.227 1.00 81.38 157 GLY A CA 1
ATOM 1175 C C . GLY A 1 157 ? -0.278 -10.871 15.646 1.00 81.38 157 GLY A C 1
ATOM 1176 O O . GLY A 1 157 ? -0.813 -9.868 16.134 1.00 81.38 157 GLY A O 1
ATOM 1177 N N . ASP A 1 158 ? -0.184 -12.016 16.328 1.00 65.38 158 ASP A N 1
ATOM 1178 C CA . ASP A 1 158 ? -0.691 -12.213 17.701 1.00 65.38 158 ASP A CA 1
ATOM 1179 C C . ASP A 1 158 ? 0.407 -12.257 18.780 1.00 65.38 158 ASP A C 1
ATOM 1181 O O . ASP A 1 158 ? 0.141 -12.570 19.934 1.00 65.38 158 ASP A O 1
ATOM 1185 N N . SER A 1 159 ? 1.656 -11.956 18.419 1.00 59.38 159 SER A N 1
ATOM 1186 C CA . SER A 1 159 ? 2.827 -12.127 19.285 1.00 59.38 159 SER A CA 1
ATOM 1187 C C . SER A 1 159 ? 3.256 -10.846 20.009 1.00 59.38 159 SER A C 1
ATOM 1189 O O . SER A 1 159 ? 3.148 -9.746 19.475 1.00 59.38 159 SER A O 1
ATOM 1191 N N . ASP A 1 160 ? 3.864 -10.984 21.193 1.00 59.50 160 ASP A N 1
ATOM 1192 C CA . ASP A 1 160 ? 4.436 -9.864 21.968 1.00 59.50 160 ASP A CA 1
ATOM 1193 C C . ASP A 1 160 ? 5.519 -9.075 21.204 1.00 59.50 160 ASP A C 1
ATOM 1195 O O . ASP A 1 160 ? 5.730 -7.884 21.447 1.00 59.50 160 ASP A O 1
ATOM 1199 N N . THR A 1 161 ? 6.178 -9.705 20.226 1.00 59.81 161 THR A N 1
ATOM 1200 C CA . THR A 1 161 ? 7.127 -9.050 19.309 1.00 59.81 161 THR A CA 1
ATOM 1201 C C . THR A 1 161 ? 6.490 -7.898 18.528 1.00 59.81 161 THR A C 1
ATOM 1203 O O . THR A 1 161 ? 7.169 -6.916 18.220 1.00 59.81 161 THR A O 1
ATOM 1206 N N . SER A 1 162 ? 5.182 -7.955 18.278 1.00 65.94 162 SER A N 1
ATOM 1207 C CA . SER A 1 162 ? 4.425 -6.921 17.576 1.00 65.94 162 SER A CA 1
ATOM 1208 C C . SER A 1 162 ? 4.346 -5.605 18.348 1.00 65.94 162 SER A C 1
ATOM 1210 O O . SER A 1 162 ? 4.418 -4.533 17.747 1.00 65.94 162 SER A O 1
ATOM 1212 N N . ALA A 1 163 ? 4.257 -5.658 19.681 1.00 68.69 163 ALA A N 1
ATOM 1213 C CA . ALA A 1 163 ? 4.186 -4.458 20.514 1.00 68.69 163 ALA A CA 1
ATOM 1214 C C . ALA A 1 163 ? 5.490 -3.644 20.455 1.00 68.69 163 ALA A C 1
ATOM 1216 O O . ALA A 1 163 ? 5.457 -2.411 20.410 1.00 68.69 163 ALA A O 1
ATOM 1217 N N . GLY A 1 164 ? 6.639 -4.329 20.395 1.00 70.44 164 GLY A N 1
ATOM 1218 C CA . GLY A 1 164 ? 7.947 -3.692 20.233 1.00 70.44 164 GLY A CA 1
ATOM 1219 C C . GLY A 1 164 ? 8.091 -2.976 18.890 1.00 70.44 164 GLY A C 1
ATOM 1220 O O . GLY A 1 164 ? 8.587 -1.851 18.844 1.00 70.44 164 GLY A O 1
ATOM 1221 N N . VAL A 1 165 ? 7.592 -3.588 17.810 1.00 76.31 165 VAL A N 1
ATOM 1222 C CA . VAL A 1 165 ? 7.609 -2.989 16.466 1.00 76.31 165 VAL A CA 1
ATOM 1223 C C . VAL A 1 165 ? 6.747 -1.730 16.421 1.00 76.31 165 VAL A C 1
ATOM 1225 O O . VAL A 1 165 ? 7.237 -0.682 16.009 1.00 76.31 165 VAL A O 1
ATOM 1228 N N . VAL A 1 166 ? 5.501 -1.797 16.903 1.00 79.56 166 VAL A N 1
ATOM 1229 C CA . VAL A 1 166 ? 4.581 -0.643 16.930 1.00 79.56 166 VAL A CA 1
ATOM 1230 C C . VAL A 1 166 ? 5.154 0.514 17.756 1.00 79.56 166 VAL A C 1
ATOM 1232 O O . VAL A 1 166 ? 5.080 1.664 17.329 1.00 79.56 166 VAL A O 1
ATOM 1235 N N . SER A 1 167 ? 5.795 0.218 18.891 1.00 76.50 167 SER A N 1
ATOM 1236 C CA . SER A 1 167 ? 6.408 1.230 19.766 1.00 76.50 167 SER A CA 1
ATOM 1237 C C . SER A 1 167 ? 7.576 1.989 19.113 1.00 76.50 167 SER A C 1
ATOM 1239 O O . SER A 1 167 ? 7.938 3.068 19.575 1.00 76.50 167 SER A O 1
ATOM 1241 N N . GLY A 1 168 ? 8.180 1.453 18.044 1.00 80.69 168 GLY A N 1
ATOM 1242 C CA . GLY A 1 168 ? 9.244 2.125 17.286 1.00 80.69 168 GLY A CA 1
ATOM 1243 C C . GLY A 1 168 ? 8.749 3.206 16.309 1.00 80.69 168 GLY A C 1
ATOM 1244 O O . GLY A 1 168 ? 9.548 4.003 15.791 1.00 80.69 168 GLY A O 1
ATOM 1245 N N . PHE A 1 169 ? 7.441 3.254 16.046 1.00 86.25 169 PHE A N 1
ATOM 1246 C CA . PHE A 1 169 ? 6.819 4.244 15.168 1.00 86.25 169 PHE A CA 1
ATOM 1247 C C . PHE A 1 169 ? 6.382 5.495 15.937 1.00 86.25 169 PHE A C 1
ATOM 1249 O O . PHE A 1 169 ? 6.191 5.479 17.151 1.00 86.25 169 PHE A O 1
ATOM 1256 N N . SER A 1 170 ? 6.258 6.620 15.229 1.00 86.81 170 SER A N 1
ATOM 1257 C CA . SER A 1 170 ? 5.798 7.866 15.845 1.00 86.81 170 SER A CA 1
ATOM 1258 C C . SER A 1 170 ? 4.306 7.782 16.213 1.00 86.81 170 SER A C 1
ATOM 1260 O O . SER A 1 170 ? 3.550 7.090 15.526 1.00 86.81 170 SER A O 1
ATOM 1262 N N . PRO A 1 171 ? 3.839 8.524 17.239 1.00 87.75 171 PRO A N 1
ATOM 1263 C CA . PRO A 1 171 ? 2.419 8.549 17.609 1.00 87.75 171 PRO A CA 1
ATOM 1264 C C . PRO A 1 171 ? 1.493 8.901 16.438 1.00 87.75 171 PRO A C 1
ATOM 1266 O O . PRO A 1 171 ? 0.402 8.353 16.323 1.00 87.75 171 PRO A O 1
ATOM 1269 N N . TYR A 1 172 ? 1.962 9.763 15.531 1.00 89.19 172 TYR A N 1
ATOM 1270 C CA . TYR A 1 172 ? 1.237 10.153 14.325 1.00 89.19 172 TYR A CA 1
ATOM 1271 C C . TYR A 1 172 ? 1.009 8.983 13.353 1.00 89.19 172 TYR A C 1
ATOM 1273 O O . TYR A 1 172 ? -0.091 8.823 12.832 1.00 89.19 172 TYR A O 1
ATOM 1281 N N . VAL A 1 173 ? 2.015 8.124 13.148 1.00 92.50 173 VAL A N 1
ATOM 1282 C CA . VAL A 1 173 ? 1.876 6.912 12.320 1.00 92.50 173 VAL A CA 1
ATOM 1283 C C . VAL A 1 173 ? 0.867 5.947 12.936 1.00 92.50 173 VAL A C 1
ATOM 1285 O O . VAL A 1 173 ? 0.019 5.403 12.232 1.00 92.50 173 VAL A O 1
ATOM 1288 N N . VAL A 1 174 ? 0.940 5.748 14.254 1.00 91.94 174 VAL A N 1
ATOM 1289 C CA . VAL A 1 174 ? 0.029 4.840 14.962 1.00 91.94 174 VAL A CA 1
ATOM 1290 C C . VAL A 1 174 ? -1.416 5.344 14.892 1.00 91.94 174 VAL A C 1
ATOM 1292 O O . VAL A 1 174 ? -2.330 4.546 14.701 1.00 91.94 174 VAL A O 1
ATOM 1295 N N . GLU A 1 175 ? -1.626 6.657 14.968 1.00 92.31 175 GLU A N 1
ATOM 1296 C CA . GLU A 1 175 ? -2.948 7.262 14.800 1.00 92.31 175 GLU A CA 1
ATOM 1297 C C . GLU A 1 175 ? -3.516 7.033 13.391 1.00 92.31 175 GLU A C 1
ATOM 1299 O O . GLU A 1 175 ? -4.650 6.575 13.250 1.00 92.31 175 GLU A O 1
ATOM 1304 N N . LYS A 1 176 ? -2.717 7.242 12.337 1.00 95.00 176 LYS A N 1
ATOM 1305 C CA . LYS A 1 176 ? -3.152 6.956 10.958 1.00 95.00 176 LYS A CA 1
ATOM 1306 C C . LYS A 1 176 ? -3.442 5.481 10.711 1.00 95.00 176 LYS A C 1
ATOM 1308 O O . LYS A 1 176 ? -4.393 5.142 10.008 1.00 95.00 176 LYS A O 1
ATOM 1313 N N . LEU A 1 177 ? -2.693 4.590 11.354 1.00 95.19 177 LEU A N 1
ATOM 1314 C CA . LEU A 1 177 ? -3.003 3.167 11.328 1.00 95.19 177 LEU A CA 1
ATOM 1315 C C . LEU A 1 177 ? -4.348 2.879 12.010 1.00 95.19 177 LEU A C 1
ATOM 1317 O O . LEU A 1 177 ? -5.152 2.109 11.486 1.00 95.19 177 LEU A O 1
ATOM 1321 N N . ARG A 1 178 ? -4.618 3.506 13.160 1.00 94.50 178 ARG A N 1
ATOM 1322 C CA . ARG A 1 178 ? -5.885 3.364 13.889 1.00 94.50 178 ARG A CA 1
ATOM 1323 C C . ARG A 1 178 ? -7.070 3.823 13.041 1.00 94.50 178 ARG A C 1
ATOM 1325 O O . ARG A 1 178 ? -8.089 3.132 13.007 1.00 94.50 178 ARG A O 1
ATOM 1332 N N . GLU A 1 179 ? -6.934 4.945 12.339 1.00 95.81 179 GLU A N 1
ATOM 1333 C CA . GLU A 1 179 ? -7.936 5.445 11.392 1.00 95.81 179 GLU A CA 1
ATOM 1334 C C . GLU A 1 179 ? -8.201 4.431 10.271 1.00 95.81 179 GLU A C 1
ATOM 1336 O O . GLU A 1 179 ? -9.355 4.059 10.047 1.00 95.81 179 GLU A O 1
ATOM 1341 N N . PHE A 1 180 ? -7.147 3.907 9.635 1.00 96.81 180 PHE A N 1
ATOM 1342 C CA . PHE A 1 180 ? -7.267 2.893 8.585 1.00 96.81 180 PHE A CA 1
ATOM 1343 C C . PHE A 1 180 ? -7.995 1.628 9.069 1.00 96.81 180 PHE A C 1
ATOM 1345 O O . PHE A 1 180 ? -8.974 1.201 8.455 1.00 96.81 180 PHE A O 1
ATOM 1352 N N . LEU A 1 181 ? -7.592 1.063 10.211 1.00 95.50 181 LEU A N 1
ATOM 1353 C CA . LEU A 1 181 ? -8.256 -0.117 10.776 1.00 95.50 181 LEU A CA 1
ATOM 1354 C C . LEU A 1 181 ? -9.704 0.172 11.188 1.00 95.50 181 LEU A C 1
ATOM 1356 O O . LEU A 1 181 ? -10.569 -0.684 11.018 1.00 95.50 181 LEU A O 1
ATOM 1360 N N . SER A 1 182 ? -9.993 1.374 11.694 1.00 95.50 182 SER A N 1
ATOM 1361 C CA . SER A 1 182 ? -11.360 1.783 12.042 1.00 95.50 182 SER A CA 1
ATOM 1362 C C . SER A 1 182 ? -12.265 1.828 10.811 1.00 95.50 182 SER A C 1
ATOM 1364 O O . SER A 1 182 ? -13.424 1.421 10.890 1.00 95.50 182 SER A O 1
ATOM 1366 N N . VAL A 1 183 ? -11.740 2.279 9.666 1.00 95.81 183 VAL A N 1
ATOM 1367 C CA . VAL A 1 183 ? -12.468 2.246 8.392 1.00 95.81 183 VAL A CA 1
ATOM 1368 C C . VAL A 1 183 ? -12.754 0.814 7.961 1.00 95.81 183 VAL A C 1
ATOM 1370 O O . VAL A 1 183 ? -13.899 0.529 7.622 1.00 95.81 183 VAL A O 1
ATOM 1373 N N . LEU A 1 184 ? -11.767 -0.084 8.037 1.00 94.62 184 LEU A N 1
ATOM 1374 C CA . LEU A 1 184 ? -11.953 -1.497 7.691 1.00 94.62 184 LEU A CA 1
ATOM 1375 C C . LEU A 1 184 ? -13.000 -2.183 8.580 1.00 94.62 184 LEU A C 1
ATOM 1377 O O . LEU A 1 184 ? -13.877 -2.878 8.077 1.00 94.62 184 LEU A O 1
ATOM 1381 N N . VAL A 1 185 ? -12.964 -1.955 9.898 1.00 94.62 185 VAL A N 1
ATOM 1382 C CA . VAL A 1 185 ? -13.982 -2.495 10.817 1.00 94.62 185 VAL A CA 1
ATOM 1383 C C . VAL A 1 185 ? -15.363 -1.926 10.495 1.00 94.62 185 VAL A C 1
ATOM 1385 O O . VAL A 1 185 ? -16.331 -2.679 10.424 1.00 94.62 185 VAL A O 1
ATOM 1388 N N . GLY A 1 186 ? -15.458 -0.612 10.275 1.00 92.31 186 GLY A N 1
ATOM 1389 C CA . GLY A 1 186 ? -16.724 0.065 9.996 1.00 92.31 186 GLY A CA 1
ATOM 1390 C C . GLY A 1 186 ? -17.390 -0.381 8.693 1.00 92.31 186 GLY A C 1
ATOM 1391 O O . GLY A 1 186 ? -18.616 -0.388 8.620 1.00 92.31 186 GLY A O 1
ATOM 1392 N N . SER A 1 187 ? -16.606 -0.778 7.688 1.00 89.06 187 SER A N 1
ATOM 1393 C CA . SER A 1 187 ? -17.111 -1.307 6.416 1.00 89.06 187 SER A CA 1
ATOM 1394 C C . SER A 1 187 ? -17.224 -2.832 6.380 1.00 89.06 187 SER A C 1
ATOM 1396 O O . SER A 1 187 ? -17.666 -3.374 5.372 1.00 89.06 187 SER A O 1
ATOM 1398 N N . GLY A 1 188 ? -16.839 -3.546 7.445 1.00 90.50 188 GLY A N 1
ATOM 1399 C CA . GLY A 1 188 ? -16.806 -5.012 7.443 1.00 90.50 188 GLY A CA 1
ATOM 1400 C C . GLY A 1 188 ? -15.795 -5.586 6.444 1.00 90.50 188 GLY A C 1
ATOM 1401 O O . GLY A 1 188 ? -16.037 -6.640 5.850 1.00 90.50 188 GLY A O 1
ATOM 1402 N N . ALA A 1 189 ? -14.687 -4.876 6.241 1.00 91.56 189 ALA A N 1
ATOM 1403 C CA . ALA A 1 189 ? -13.656 -5.178 5.266 1.00 91.56 189 ALA A CA 1
ATOM 1404 C C . ALA A 1 189 ? -12.399 -5.783 5.896 1.00 91.56 189 ALA A C 1
ATOM 1406 O O . ALA A 1 189 ? -12.070 -5.549 7.062 1.00 91.56 189 ALA A O 1
ATOM 1407 N N . VAL A 1 190 ? -11.649 -6.501 5.072 1.00 93.62 190 VAL A N 1
ATOM 1408 C CA . VAL A 1 190 ? -10.243 -6.836 5.308 1.00 93.62 190 VAL A CA 1
ATOM 1409 C C . VAL A 1 190 ? -9.395 -6.240 4.196 1.00 93.62 190 VAL A C 1
ATOM 1411 O O . VAL A 1 190 ? -9.902 -5.969 3.107 1.00 93.62 190 VAL A O 1
ATOM 1414 N N . ALA A 1 191 ? -8.113 -6.029 4.473 1.00 94.31 191 ALA A N 1
ATOM 1415 C CA . ALA A 1 191 ? -7.166 -5.537 3.488 1.00 94.31 191 ALA A CA 1
ATOM 1416 C C . ALA A 1 191 ? -5.890 -6.377 3.497 1.00 94.31 191 ALA A C 1
ATOM 1418 O O . ALA A 1 191 ? -5.409 -6.775 4.565 1.00 94.31 191 ALA A O 1
ATOM 1419 N N . THR A 1 192 ? -5.339 -6.581 2.305 1.00 95.19 192 THR A N 1
ATOM 1420 C CA . THR A 1 192 ? -4.072 -7.265 2.063 1.00 95.19 192 THR A CA 1
ATOM 1421 C C . THR A 1 192 ? -3.210 -6.396 1.165 1.00 95.19 192 THR A C 1
ATOM 1423 O O . THR A 1 192 ? -3.610 -6.030 0.063 1.00 95.19 192 THR A O 1
ATOM 1426 N N . LEU A 1 193 ? -2.023 -6.061 1.652 1.00 95.88 193 LEU A N 1
ATOM 1427 C CA . LEU A 1 193 ? -0.984 -5.381 0.903 1.00 95.88 193 LEU A CA 1
ATOM 1428 C C . LEU A 1 193 ? -0.061 -6.422 0.270 1.00 95.88 193 LEU A C 1
ATOM 1430 O O . LEU A 1 193 ? 0.549 -7.224 0.977 1.00 95.88 193 LEU A O 1
ATOM 1434 N N . GLU A 1 194 ? 0.064 -6.379 -1.047 1.00 94.56 194 GLU A N 1
ATOM 1435 C CA . GLU A 1 194 ? 1.109 -7.065 -1.796 1.00 94.56 194 GLU A CA 1
ATOM 1436 C C . GLU A 1 194 ? 2.205 -6.060 -2.149 1.00 94.56 194 GLU A C 1
ATOM 1438 O O . GLU A 1 194 ? 1.956 -5.067 -2.837 1.00 94.56 194 GLU A O 1
ATOM 1443 N N . TYR A 1 195 ? 3.418 -6.317 -1.671 1.00 92.62 195 TYR A N 1
ATOM 1444 C CA . TYR A 1 195 ? 4.606 -5.532 -1.994 1.00 92.62 195 TYR A CA 1
ATOM 1445 C C . TYR A 1 195 ? 5.829 -6.453 -2.027 1.00 92.62 195 TYR A C 1
ATOM 1447 O O . TYR A 1 195 ? 5.975 -7.304 -1.148 1.00 92.62 195 TYR A O 1
ATOM 1455 N N . GLU A 1 196 ? 6.662 -6.326 -3.066 1.00 87.94 196 GLU A N 1
ATOM 1456 C CA . GLU A 1 196 ? 7.817 -7.207 -3.340 1.00 87.94 196 GLU A CA 1
ATOM 1457 C C . GLU A 1 196 ? 7.489 -8.714 -3.262 1.00 87.94 196 GLU A C 1
ATOM 1459 O O . GLU A 1 196 ? 8.235 -9.515 -2.695 1.00 87.94 196 GLU A O 1
ATOM 1464 N N . GLY A 1 197 ? 6.324 -9.113 -3.787 1.00 84.62 197 GLY A N 1
ATOM 1465 C CA . GLY A 1 197 ? 5.866 -10.509 -3.787 1.00 84.62 197 GLY A CA 1
ATOM 1466 C C . GLY A 1 197 ? 5.474 -11.060 -2.410 1.00 84.62 197 GLY A C 1
ATOM 1467 O O . GLY A 1 197 ? 5.193 -12.250 -2.276 1.00 84.62 197 GLY A O 1
ATOM 1468 N N . LYS A 1 198 ? 5.447 -10.217 -1.372 1.00 89.25 198 LYS A N 1
ATOM 1469 C CA . LYS A 1 198 ? 4.966 -10.577 -0.036 1.00 89.25 198 LYS A CA 1
ATOM 1470 C C . LYS A 1 198 ? 3.557 -10.049 0.171 1.00 89.25 198 LYS A C 1
ATOM 1472 O O . LYS A 1 198 ? 3.299 -8.864 -0.032 1.00 89.25 198 LYS A O 1
ATOM 1477 N N . HIS A 1 199 ? 2.678 -10.924 0.644 1.00 92.19 199 HIS A N 1
ATOM 1478 C CA . HIS A 1 199 ? 1.300 -10.594 0.986 1.00 92.19 199 HIS A CA 1
ATOM 1479 C C . HIS A 1 199 ? 1.188 -10.432 2.499 1.00 92.19 199 HIS A C 1
ATOM 1481 O O . HIS A 1 199 ? 1.472 -11.357 3.259 1.00 92.19 199 HIS A O 1
ATOM 1487 N N . THR A 1 200 ? 0.763 -9.255 2.939 1.00 92.81 200 THR A N 1
ATOM 1488 C CA . THR A 1 200 ? 0.625 -8.919 4.354 1.00 92.81 200 THR A CA 1
ATOM 1489 C C . THR A 1 200 ? -0.724 -8.271 4.579 1.00 92.81 200 THR A C 1
ATOM 1491 O O . THR A 1 200 ? -1.052 -7.269 3.952 1.00 92.81 200 THR A O 1
ATOM 1494 N N . GLY A 1 201 ? -1.521 -8.811 5.489 1.00 90.81 201 GLY A N 1
ATOM 1495 C CA . GLY A 1 201 ? -2.852 -8.280 5.717 1.00 90.81 201 GLY A CA 1
ATOM 1496 C C . GLY A 1 201 ? -3.607 -9.022 6.792 1.00 90.81 201 GLY A C 1
ATOM 1497 O O . GLY A 1 201 ? -3.024 -9.711 7.627 1.00 90.81 201 GLY A O 1
ATOM 1498 N N . PHE A 1 202 ? -4.920 -8.864 6.745 1.00 93.44 202 PHE A N 1
ATOM 1499 C CA . PHE A 1 202 ? -5.837 -9.469 7.694 1.00 93.44 202 PHE A CA 1
ATOM 1500 C C . PHE A 1 202 ? -6.661 -10.553 7.009 1.00 93.44 202 PHE A C 1
ATOM 1502 O O . PHE A 1 202 ? -7.179 -10.355 5.915 1.00 93.44 202 PHE A O 1
ATOM 1509 N N . GLU A 1 203 ? -6.827 -11.682 7.684 1.00 90.19 203 GLU A N 1
ATOM 1510 C CA . GLU A 1 203 ? -7.608 -12.819 7.194 1.00 90.19 203 GLU A CA 1
ATOM 1511 C C . GLU A 1 203 ? -9.099 -12.665 7.516 1.00 90.19 203 GLU A C 1
ATOM 1513 O O . GLU A 1 203 ? -9.957 -13.245 6.856 1.00 90.19 203 GLU A O 1
ATOM 1518 N N . SER A 1 204 ? -9.437 -11.891 8.554 1.00 91.88 204 SER A N 1
ATOM 1519 C CA . SER A 1 204 ? -10.827 -11.691 8.973 1.00 91.88 204 SER A CA 1
ATOM 1520 C C . SER A 1 204 ? -11.064 -10.338 9.639 1.00 91.88 204 SER A C 1
ATOM 1522 O O . SER A 1 204 ? -10.187 -9.780 10.298 1.00 91.88 204 SER A O 1
ATOM 1524 N N . VAL A 1 205 ? -12.304 -9.846 9.561 1.00 91.62 205 VAL A N 1
ATOM 1525 C CA . VAL A 1 205 ? -12.743 -8.613 10.246 1.00 91.62 205 VAL A CA 1
ATOM 1526 C C . VAL A 1 205 ? -12.570 -8.722 11.770 1.00 91.62 205 VAL A C 1
ATOM 1528 O O . VAL A 1 205 ? -12.289 -7.733 12.451 1.00 91.62 205 VAL A O 1
ATOM 1531 N N . VAL A 1 206 ? -12.673 -9.939 12.320 1.00 91.81 206 VAL A N 1
ATOM 1532 C CA . VAL A 1 206 ? -12.423 -10.222 13.743 1.00 91.81 206 VAL A CA 1
ATOM 1533 C C . VAL A 1 206 ? -10.968 -9.925 14.106 1.00 91.81 206 VAL A C 1
ATOM 1535 O O . VAL A 1 206 ? -10.706 -9.330 15.153 1.00 91.81 206 VAL A O 1
ATOM 1538 N N . GLN A 1 207 ? -10.025 -10.295 13.236 1.00 92.31 207 GLN A N 1
ATOM 1539 C CA . GLN A 1 207 ? -8.610 -9.977 13.413 1.00 92.31 207 GLN A CA 1
ATOM 1540 C C . GLN A 1 207 ? -8.376 -8.464 13.352 1.00 92.31 207 GLN A C 1
ATOM 1542 O O . GLN A 1 207 ? -7.752 -7.927 14.263 1.00 92.31 207 GLN A O 1
ATOM 1547 N N . VAL A 1 208 ? -8.954 -7.762 12.367 1.00 93.06 208 VAL A N 1
ATOM 1548 C CA . VAL A 1 208 ? -8.866 -6.289 12.260 1.00 93.06 208 VAL A CA 1
ATOM 1549 C C . VAL A 1 208 ? -9.370 -5.618 13.546 1.00 93.06 208 VAL A C 1
ATOM 1551 O O . VAL A 1 208 ? -8.693 -4.766 14.122 1.00 93.06 208 VAL A O 1
ATOM 1554 N N . SER A 1 209 ? -10.527 -6.056 14.049 1.00 92.06 209 SER A N 1
ATOM 1555 C CA . SER A 1 209 ? -11.143 -5.534 15.277 1.00 92.06 209 SER A CA 1
ATOM 1556 C C . SER A 1 209 ? -10.264 -5.762 16.508 1.00 92.06 209 SER A C 1
ATOM 1558 O O . SER A 1 209 ? -10.095 -4.866 17.338 1.00 92.06 209 SER A O 1
ATOM 1560 N N . ARG A 1 210 ? -9.663 -6.952 16.627 1.00 90.88 210 ARG A N 1
ATOM 1561 C CA . ARG A 1 210 ? -8.727 -7.275 17.712 1.00 90.88 210 ARG A CA 1
ATOM 1562 C C . ARG A 1 210 ? -7.481 -6.397 17.645 1.00 90.88 210 ARG A C 1
ATOM 1564 O O . ARG A 1 210 ? -7.039 -5.881 18.668 1.00 90.88 210 ARG A O 1
ATOM 1571 N N . SER A 1 211 ? -6.923 -6.215 16.456 1.00 90.88 211 SER A N 1
ATOM 1572 C CA . SER A 1 211 ? -5.749 -5.378 16.222 1.00 90.88 211 SER A CA 1
ATOM 1573 C C . SER A 1 211 ? -5.998 -3.910 16.554 1.00 90.88 211 SER A C 1
ATOM 1575 O O . SER A 1 211 ? -5.189 -3.304 17.253 1.00 90.88 211 SER A O 1
ATOM 1577 N N . LEU A 1 212 ? -7.152 -3.367 16.158 1.00 91.81 212 LEU A N 1
ATOM 1578 C CA . LEU A 1 212 ? -7.568 -2.011 16.517 1.00 91.81 212 LEU A CA 1
ATOM 1579 C C . LEU A 1 212 ? -7.692 -1.831 18.038 1.00 91.81 212 LEU A C 1
ATOM 1581 O O . LEU A 1 212 ? -7.204 -0.844 18.594 1.00 91.81 212 LEU A O 1
ATOM 1585 N N . LYS A 1 213 ? -8.306 -2.803 18.724 1.00 89.19 213 LYS A N 1
ATOM 1586 C CA . LYS A 1 213 ? -8.443 -2.767 20.184 1.00 89.19 213 LYS A CA 1
ATOM 1587 C C . LYS A 1 213 ? -7.077 -2.761 20.876 1.00 89.19 213 LYS A C 1
ATOM 1589 O O . LYS A 1 213 ? -6.819 -1.886 21.692 1.00 89.19 213 LYS A O 1
ATOM 1594 N N . ARG A 1 214 ? -6.175 -3.665 20.479 1.00 85.69 214 ARG A N 1
ATOM 1595 C CA . ARG A 1 214 ? -4.807 -3.740 21.025 1.00 85.69 214 ARG A CA 1
ATOM 1596 C C . ARG A 1 214 ? -4.029 -2.438 20.833 1.00 85.69 214 ARG A C 1
ATOM 1598 O O . ARG A 1 214 ? -3.359 -1.992 21.756 1.00 85.69 214 ARG A O 1
ATOM 1605 N N . LEU A 1 215 ? -4.132 -1.814 19.660 1.00 86.25 215 LEU A N 1
ATOM 1606 C CA . LEU A 1 215 ? -3.492 -0.521 19.394 1.00 86.25 215 LEU A CA 1
ATOM 1607 C C . LEU A 1 215 ? -4.011 0.591 20.308 1.00 86.25 215 LEU A C 1
ATOM 1609 O O . LEU A 1 215 ? -3.226 1.410 20.779 1.00 86.25 215 LEU A O 1
ATOM 1613 N N . THR A 1 216 ? -5.315 0.592 20.579 1.00 84.19 216 THR A N 1
ATOM 1614 C CA . THR A 1 216 ? -5.936 1.553 21.498 1.00 84.19 216 THR A CA 1
ATOM 1615 C C . THR A 1 216 ? -5.423 1.347 22.926 1.00 84.19 216 THR A C 1
ATOM 1617 O O . THR A 1 216 ? -5.052 2.309 23.594 1.00 84.19 216 THR A O 1
ATOM 1620 N N . ASP A 1 217 ? -5.313 0.091 23.364 1.00 80.50 217 ASP A N 1
ATOM 1621 C CA . ASP A 1 217 ? -4.829 -0.261 24.704 1.00 80.50 217 ASP A CA 1
ATOM 1622 C C . ASP A 1 217 ? -3.336 0.081 24.905 1.00 80.50 217 ASP A C 1
ATOM 1624 O O . ASP A 1 217 ? -2.928 0.438 26.009 1.00 80.50 217 ASP A O 1
ATOM 1628 N N . LEU A 1 218 ? -2.516 0.014 23.847 1.00 71.38 218 LEU A N 1
ATOM 1629 C CA . LEU A 1 218 ? -1.084 0.353 23.891 1.00 71.38 218 LEU A CA 1
ATOM 1630 C C . LEU A 1 218 ? -0.808 1.856 24.065 1.00 71.38 218 LEU A C 1
ATOM 1632 O O . LEU A 1 218 ? 0.247 2.217 24.585 1.00 71.38 218 LEU A O 1
ATOM 1636 N N . GLN A 1 219 ? -1.713 2.728 23.614 1.00 60.91 219 GLN A N 1
ATOM 1637 C CA . GLN A 1 219 ? -1.535 4.184 23.688 1.00 60.91 219 GLN A CA 1
ATOM 1638 C C . GLN A 1 219 ? -2.063 4.807 24.980 1.00 60.91 219 GLN A C 1
ATOM 1640 O O . GLN A 1 219 ? -1.683 5.935 25.303 1.00 60.91 219 GLN A O 1
ATOM 1645 N N . MET A 1 220 ? -2.909 4.100 25.732 1.00 48.69 220 MET A N 1
ATOM 1646 C CA . MET A 1 220 ? -3.299 4.563 27.058 1.00 48.69 220 MET A CA 1
ATOM 1647 C C . MET A 1 220 ? -2.034 4.610 27.926 1.00 48.69 220 MET A C 1
ATOM 1649 O O . MET A 1 220 ? -1.347 3.587 28.048 1.00 48.69 220 MET A O 1
ATOM 1653 N N . PRO A 1 221 ? -1.679 5.765 28.528 1.00 46.97 221 PRO A N 1
ATOM 1654 C CA . PRO A 1 221 ? -0.612 5.779 29.508 1.00 46.97 221 PRO A CA 1
ATOM 1655 C C . PRO A 1 221 ? -0.954 4.722 30.552 1.00 46.97 221 PRO A C 1
ATOM 1657 O O . PRO A 1 221 ? -2.095 4.645 31.007 1.00 46.97 221 PRO A O 1
ATOM 1660 N N . ARG A 1 222 ? 0.026 3.895 30.924 1.00 40.72 222 ARG A N 1
ATOM 1661 C CA . ARG A 1 222 ? -0.081 3.067 32.125 1.00 40.72 222 ARG A CA 1
ATOM 1662 C C . ARG A 1 222 ? -0.269 4.019 33.308 1.00 40.72 222 ARG A C 1
ATOM 1664 O O . ARG A 1 222 ? 0.708 4.462 33.906 1.00 40.72 222 ARG A O 1
ATOM 1671 N N . GLU A 1 223 ? -1.511 4.381 33.614 1.00 39.50 223 GLU A N 1
ATOM 1672 C CA . GLU A 1 223 ? -1.885 5.074 34.839 1.00 39.50 223 GLU A CA 1
ATOM 1673 C C . GLU A 1 223 ? -1.549 4.135 35.998 1.00 39.50 223 GLU A C 1
ATOM 1675 O O . GLU A 1 223 ? -2.288 3.216 36.337 1.00 39.50 223 GLU A O 1
ATOM 1680 N N . GLY A 1 224 ? -0.340 4.299 36.530 1.00 46.03 224 GLY A N 1
ATOM 1681 C CA . GLY A 1 224 ? 0.203 3.404 37.545 1.00 46.03 224 GLY A CA 1
ATOM 1682 C C . GLY A 1 224 ? 1.607 3.747 38.040 1.00 46.03 224 GLY A C 1
ATOM 1683 O O . GLY A 1 224 ? 2.238 2.916 38.681 1.00 46.03 224 GLY A O 1
ATOM 1684 N N . SER A 1 225 ? 2.120 4.951 37.773 1.00 38.97 225 SER A N 1
ATOM 1685 C CA . SER A 1 225 ? 3.277 5.483 38.506 1.00 38.97 225 SER A CA 1
ATOM 1686 C C . SER A 1 225 ? 3.145 6.993 38.691 1.00 38.97 225 SER A C 1
ATOM 1688 O O . SER A 1 225 ? 3.992 7.785 38.291 1.00 38.97 225 SER A O 1
ATOM 1690 N N . ALA A 1 226 ? 2.038 7.407 39.306 1.00 39.81 226 ALA A N 1
ATOM 1691 C CA . ALA A 1 226 ? 2.037 8.660 40.039 1.00 39.81 226 ALA A CA 1
ATOM 1692 C C . ALA A 1 226 ? 2.821 8.411 41.335 1.00 39.81 226 ALA A C 1
ATOM 1694 O O . ALA A 1 226 ? 2.280 7.891 42.308 1.00 39.81 226 ALA A O 1
ATOM 1695 N N . VAL A 1 227 ? 4.115 8.732 41.338 1.00 48.66 227 VAL A N 1
ATOM 1696 C CA . VAL A 1 227 ? 4.813 9.013 42.596 1.00 48.66 227 VAL A CA 1
ATOM 1697 C C . VAL A 1 227 ? 4.177 10.297 43.141 1.00 48.66 227 VAL A C 1
ATOM 1699 O O . VAL A 1 227 ? 4.219 11.310 42.437 1.00 48.66 227 VAL A O 1
ATOM 1702 N N . PRO A 1 228 ? 3.553 10.295 44.333 1.00 39.72 228 PRO A N 1
ATOM 1703 C CA . PRO A 1 228 ? 2.964 11.508 44.877 1.00 39.72 228 PRO A CA 1
ATOM 1704 C C . PRO A 1 228 ? 4.049 12.567 45.077 1.00 39.72 228 PRO A C 1
ATOM 1706 O O . PRO A 1 228 ? 5.061 12.329 45.739 1.00 39.72 228 PRO A O 1
ATOM 1709 N N . LEU A 1 229 ? 3.827 13.746 44.500 1.00 44.00 229 LEU A N 1
ATOM 1710 C CA . LEU A 1 229 ? 4.664 14.933 44.643 1.00 44.00 229 LEU A CA 1
ATOM 1711 C C . LEU A 1 229 ? 4.415 15.604 46.010 1.00 44.00 229 LEU A C 1
ATOM 1713 O O . LEU A 1 229 ? 4.076 16.774 46.079 1.00 44.00 229 LEU A O 1
ATOM 1717 N N . GLU A 1 230 ? 4.561 14.855 47.101 1.00 46.41 230 GLU A N 1
ATOM 1718 C CA . GLU A 1 230 ? 4.367 15.318 48.486 1.00 46.41 230 GLU A CA 1
ATOM 1719 C C . GLU A 1 230 ? 5.522 14.786 49.358 1.00 46.41 230 GLU A C 1
ATOM 1721 O O . GLU A 1 230 ? 5.320 14.070 50.332 1.00 46.41 230 GLU A O 1
ATOM 1726 N N . ALA A 1 231 ? 6.773 15.053 48.961 1.00 47.44 231 ALA A N 1
ATOM 1727 C CA . ALA A 1 231 ? 7.954 14.783 49.801 1.00 47.44 231 ALA A CA 1
ATOM 1728 C C . ALA A 1 231 ? 9.191 15.618 49.408 1.00 47.44 231 ALA A C 1
ATOM 1730 O O . ALA A 1 231 ? 10.322 15.137 49.466 1.00 47.44 231 ALA A O 1
ATOM 1731 N N . ARG A 1 232 ? 9.009 16.869 48.959 1.00 46.25 232 ARG A N 1
ATOM 1732 C CA . ARG A 1 232 ? 10.136 17.786 48.669 1.00 46.25 232 ARG A CA 1
ATOM 1733 C C . ARG A 1 232 ? 10.116 19.112 49.425 1.00 46.25 232 ARG A C 1
ATOM 1735 O O . ARG A 1 232 ? 10.892 20.006 49.110 1.00 46.25 232 ARG A O 1
ATOM 1742 N N . LEU A 1 233 ? 9.308 19.209 50.473 1.00 48.81 233 LEU A N 1
ATOM 1743 C CA . LEU A 1 233 ? 9.413 20.272 51.466 1.00 48.81 233 LEU A CA 1
ATOM 1744 C C . LEU A 1 233 ? 9.365 19.631 52.852 1.00 48.81 233 LEU A C 1
ATOM 1746 O O . LEU A 1 233 ? 8.284 19.472 53.396 1.00 48.81 233 LEU A O 1
ATOM 1750 N N . SER A 1 234 ? 10.530 19.176 53.328 1.00 47.81 234 SER A N 1
ATOM 1751 C CA . SER A 1 234 ? 10.944 19.064 54.742 1.00 47.81 234 SER A CA 1
ATOM 1752 C C . SER A 1 234 ? 12.081 18.043 54.893 1.00 47.81 234 SER A C 1
ATOM 1754 O O . SER A 1 234 ? 11.828 16.886 55.218 1.00 47.81 234 SER A O 1
ATOM 1756 N N . ALA A 1 235 ? 13.320 18.484 54.652 1.00 43.06 235 ALA A N 1
ATOM 1757 C CA . ALA A 1 235 ? 14.546 18.083 55.361 1.00 43.06 235 ALA A CA 1
ATOM 1758 C C . ALA A 1 235 ? 15.720 18.925 54.844 1.00 43.06 235 ALA A C 1
ATOM 1760 O O . ALA A 1 235 ? 15.943 18.912 53.613 1.00 43.06 235 ALA A O 1
#

Organism: NCBI:txid2490857

pLDDT: mean 81.42, std 15.5, range [38.97, 96.81]